Protein AF-A0A271JF65-F1 (afdb_monomer_lite)

Structure (mmCIF, N/CA/C/O backbone):
data_AF-A0A271JF65-F1
#
_entry.id   AF-A0A271JF65-F1
#
loop_
_atom_site.group_PDB
_atom_site.id
_atom_site.type_symbol
_atom_site.label_atom_id
_atom_site.label_alt_id
_atom_site.label_comp_id
_atom_site.label_asym_id
_atom_site.label_entity_id
_atom_site.label_seq_id
_atom_site.pdbx_PDB_ins_code
_atom_site.Cartn_x
_atom_site.Cartn_y
_atom_site.Cartn_z
_atom_site.occupancy
_atom_site.B_iso_or_equiv
_atom_site.auth_seq_id
_atom_site.auth_comp_id
_atom_site.auth_asym_id
_atom_site.auth_atom_id
_atom_site.pdbx_PDB_model_num
ATOM 1 N N . MET A 1 1 ? -22.604 -0.523 9.071 1.00 59.47 1 MET A N 1
ATOM 2 C CA . MET A 1 1 ? -21.774 -0.248 7.882 1.00 59.47 1 MET A CA 1
ATOM 3 C C . MET A 1 1 ? -21.998 1.190 7.459 1.00 59.47 1 MET A C 1
ATOM 5 O O . MET A 1 1 ? -23.125 1.537 7.128 1.00 59.47 1 MET A O 1
ATOM 9 N N . THR A 1 2 ? -20.975 2.033 7.570 1.00 74.69 2 THR A N 1
ATOM 10 C CA . THR A 1 2 ? -21.002 3.411 7.056 1.00 74.69 2 THR A CA 1
ATOM 11 C C . THR A 1 2 ? -20.602 3.414 5.579 1.00 74.69 2 THR A C 1
ATOM 13 O O . THR A 1 2 ? -20.010 2.449 5.097 1.00 74.69 2 THR A O 1
ATOM 16 N N . THR A 1 3 ? -20.918 4.487 4.851 1.00 80.75 3 THR A N 1
ATOM 17 C CA . THR A 1 3 ? -20.538 4.656 3.435 1.00 80.75 3 THR A CA 1
ATOM 18 C C . THR A 1 3 ? -19.026 4.524 3.223 1.00 80.75 3 THR A C 1
ATOM 20 O O . THR A 1 3 ? -18.593 4.022 2.192 1.00 80.75 3 THR A O 1
ATOM 23 N N . ASP A 1 4 ? -18.227 4.899 4.226 1.00 78.00 4 ASP A N 1
ATOM 24 C CA . ASP A 1 4 ? -16.767 4.799 4.179 1.00 78.00 4 ASP A CA 1
ATOM 25 C C . ASP A 1 4 ? -16.272 3.349 4.136 1.00 78.00 4 ASP A C 1
ATOM 27 O O . ASP A 1 4 ? -15.308 3.072 3.431 1.00 78.00 4 ASP A O 1
ATOM 31 N N . CYS A 1 5 ? -16.965 2.398 4.779 1.00 88.69 5 CYS A N 1
ATOM 32 C CA . CYS A 1 5 ? -16.593 0.977 4.736 1.00 88.69 5 CYS A CA 1
ATOM 33 C C . CYS A 1 5 ? -16.653 0.394 3.313 1.00 88.69 5 CYS A C 1
ATOM 35 O O . CYS A 1 5 ? -15.931 -0.547 3.003 1.00 88.69 5 CYS A O 1
ATOM 37 N N . LEU A 1 6 ? -17.499 0.955 2.441 1.00 89.19 6 LEU A N 1
ATOM 38 C CA . LEU A 1 6 ? -17.640 0.508 1.050 1.00 89.19 6 LEU A CA 1
ATOM 39 C C . LEU A 1 6 ? -16.486 0.981 0.155 1.00 89.19 6 LEU A C 1
ATOM 41 O O . LEU A 1 6 ? -16.341 0.483 -0.956 1.00 89.19 6 LEU A O 1
ATOM 45 N N . ARG A 1 7 ? -15.657 1.926 0.621 1.00 92.31 7 ARG A N 1
ATOM 46 C CA . ARG A 1 7 ? -14.520 2.470 -0.140 1.00 92.31 7 ARG A CA 1
ATOM 47 C C . ARG A 1 7 ? -13.218 1.689 0.075 1.00 92.31 7 ARG A C 1
ATOM 49 O O . ARG A 1 7 ? -12.179 2.120 -0.416 1.00 92.31 7 ARG A O 1
ATOM 56 N N . LEU A 1 8 ? -13.253 0.562 0.797 1.00 93.19 8 LEU A N 1
ATOM 57 C CA . LEU A 1 8 ? -12.070 -0.268 1.050 1.00 93.19 8 LEU A CA 1
ATOM 58 C C . LEU A 1 8 ? -11.441 -0.778 -0.251 1.00 93.19 8 LEU A C 1
ATOM 60 O O . LEU A 1 8 ? -10.231 -0.664 -0.417 1.00 93.19 8 LEU A O 1
ATOM 64 N N . ASP A 1 9 ? -12.246 -1.281 -1.185 1.00 91.44 9 ASP A N 1
ATOM 65 C CA . ASP A 1 9 ? -11.735 -1.794 -2.461 1.00 91.44 9 ASP A CA 1
ATOM 66 C C . ASP A 1 9 ? -11.111 -0.676 -3.301 1.00 91.44 9 ASP A C 1
ATOM 68 O O . ASP A 1 9 ? -10.017 -0.841 -3.834 1.00 91.44 9 ASP A O 1
ATOM 72 N N . ASP A 1 10 ? -11.743 0.503 -3.342 1.00 91.44 10 ASP A N 1
ATOM 73 C CA . ASP A 1 10 ? -11.186 1.686 -4.007 1.00 91.44 10 ASP A CA 1
ATOM 74 C C . ASP A 1 10 ? -9.875 2.150 -3.354 1.00 91.44 10 ASP A C 1
ATOM 76 O O . ASP A 1 10 ? -8.969 2.618 -4.052 1.00 91.44 10 ASP A O 1
ATOM 80 N N . TYR A 1 11 ? -9.763 2.023 -2.025 1.00 93.56 11 TYR A N 1
ATOM 81 C CA . TYR A 1 11 ? -8.538 2.310 -1.282 1.00 93.56 11 TYR A CA 1
ATOM 82 C C . TYR A 1 11 ? -7.425 1.322 -1.654 1.00 93.56 11 TYR A C 1
ATOM 84 O O . TYR A 1 11 ? -6.330 1.749 -2.022 1.00 93.56 11 TYR A O 1
ATOM 92 N N . LEU A 1 12 ? -7.703 0.015 -1.590 1.00 91.50 12 LEU A N 1
ATOM 93 C CA . LEU A 1 12 ? -6.746 -1.047 -1.928 1.00 91.50 12 LEU A CA 1
ATOM 94 C C . LEU A 1 12 ? -6.320 -0.976 -3.397 1.00 91.50 12 LEU A C 1
ATOM 96 O O . LEU A 1 12 ? -5.159 -1.223 -3.725 1.00 91.50 12 LEU A O 1
ATOM 100 N N . ASP A 1 13 ? -7.234 -0.568 -4.274 1.00 87.88 13 ASP A N 1
ATOM 101 C CA . ASP A 1 13 ? -6.941 -0.340 -5.678 1.00 87.88 13 ASP A CA 1
ATOM 102 C C . ASP A 1 13 ? -6.199 0.981 -5.956 1.00 87.88 13 ASP A C 1
ATOM 104 O O . ASP A 1 13 ? -5.741 1.197 -7.079 1.00 87.88 13 ASP A O 1
ATOM 108 N N . GLY A 1 14 ? -6.070 1.890 -4.988 1.00 90.31 14 GLY A N 1
ATOM 109 C CA . GLY A 1 14 ? -5.466 3.208 -5.208 1.00 90.31 14 GLY A CA 1
ATOM 110 C C . GLY A 1 14 ? -6.292 4.123 -6.124 1.00 90.31 14 GLY A C 1
ATOM 111 O O . GLY A 1 14 ? -5.738 5.010 -6.771 1.00 90.31 14 GLY A O 1
ATOM 112 N N . ARG A 1 15 ? -7.614 3.911 -6.205 1.00 89.31 15 ARG A N 1
ATOM 113 C CA . ARG A 1 15 ? -8.555 4.753 -6.976 1.00 89.31 15 ARG A CA 1
ATOM 114 C C . ARG A 1 15 ? -8.987 6.003 -6.220 1.00 89.31 15 ARG A C 1
ATOM 116 O O . ARG A 1 15 ? -9.548 6.920 -6.818 1.00 89.31 15 ARG A O 1
ATOM 123 N N . LEU A 1 16 ? -8.757 6.033 -4.912 1.00 89.62 16 LEU A N 1
ATOM 124 C CA . LEU A 1 16 ? -9.065 7.189 -4.089 1.00 89.62 16 LEU A CA 1
ATOM 125 C C . LEU A 1 16 ? -8.120 8.346 -4.403 1.00 89.62 16 LEU A C 1
ATOM 127 O O . LEU A 1 16 ? -6.912 8.173 -4.561 1.00 89.62 16 LEU A O 1
ATOM 131 N N . THR A 1 17 ? -8.690 9.548 -4.464 1.00 88.69 17 THR A N 1
ATOM 132 C CA . THR A 1 17 ? -7.893 10.773 -4.490 1.00 88.69 17 THR A CA 1
ATOM 133 C C . THR A 1 17 ? -7.113 10.908 -3.180 1.00 88.69 17 THR A C 1
ATOM 135 O O . THR A 1 17 ? -7.502 10.341 -2.162 1.00 88.69 17 THR A O 1
ATOM 138 N N . GLU A 1 18 ? -6.018 11.669 -3.173 1.00 86.00 18 GLU A N 1
ATOM 139 C CA . GLU A 1 18 ? -5.220 11.891 -1.959 1.00 86.00 18 GLU A CA 1
ATOM 140 C C . GLU A 1 18 ? -6.049 12.332 -0.728 1.00 86.00 18 GLU A C 1
ATOM 142 O O . GLU A 1 18 ? -5.904 11.697 0.318 1.00 86.00 18 GLU A O 1
ATOM 147 N N . PRO A 1 19 ? -6.975 13.312 -0.816 1.00 89.50 19 PRO A N 1
ATOM 148 C CA . PRO A 1 19 ? -7.795 13.683 0.341 1.00 89.50 19 PRO A CA 1
ATOM 149 C C . PRO A 1 19 ? -8.770 12.575 0.772 1.00 89.50 19 PRO A C 1
ATOM 151 O O . PRO A 1 19 ? -9.021 12.403 1.963 1.00 89.50 19 PRO A O 1
ATOM 154 N N . ASP A 1 20 ? -9.304 11.796 -0.172 1.00 89.94 20 ASP A N 1
ATOM 155 C CA . ASP A 1 20 ? -10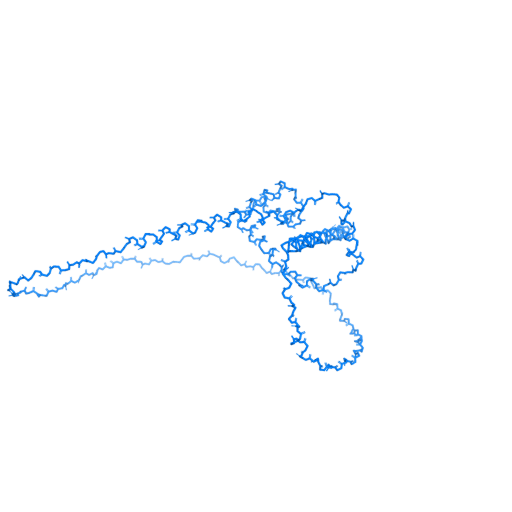.185 10.667 0.144 1.00 89.94 20 ASP A CA 1
ATOM 156 C C . ASP A 1 20 ? -9.430 9.519 0.820 1.00 89.94 20 ASP A C 1
ATOM 158 O O . ASP A 1 20 ? -9.955 8.872 1.726 1.00 89.94 20 ASP A O 1
ATOM 162 N N . ALA A 1 21 ? -8.193 9.268 0.391 1.00 91.31 21 ALA A N 1
ATOM 163 C CA . ALA A 1 21 ? -7.327 8.267 0.990 1.00 91.31 21 ALA A CA 1
ATOM 164 C C . ALA A 1 21 ? -6.970 8.646 2.437 1.00 91.31 21 ALA A C 1
ATOM 166 O O . ALA A 1 21 ? -7.038 7.788 3.313 1.00 91.31 21 ALA A O 1
ATOM 167 N N . GLU A 1 22 ? -6.665 9.920 2.717 1.00 90.25 22 GLU A N 1
ATOM 168 C CA . GLU A 1 22 ? -6.423 10.410 4.087 1.00 90.25 22 GLU A CA 1
ATOM 169 C C . GLU A 1 22 ? -7.664 10.275 4.984 1.00 90.25 22 GLU A C 1
ATOM 171 O O . GLU A 1 22 ? -7.569 9.861 6.146 1.00 90.25 22 GLU A O 1
ATOM 176 N N . ALA A 1 23 ? -8.844 10.592 4.446 1.00 91.88 23 ALA A N 1
ATOM 177 C CA . ALA A 1 23 ? -10.102 10.420 5.166 1.00 91.88 23 ALA A CA 1
ATOM 178 C C . ALA A 1 23 ? -10.363 8.939 5.486 1.00 91.88 23 ALA A C 1
ATOM 180 O O . ALA A 1 23 ? -10.714 8.602 6.620 1.00 91.88 23 ALA A O 1
ATOM 181 N N . PHE A 1 24 ? -10.120 8.045 4.523 1.00 94.81 24 PHE A N 1
ATOM 182 C CA . PHE A 1 24 ? -10.255 6.605 4.723 1.00 94.81 24 PHE A CA 1
ATOM 183 C C . PHE A 1 24 ? -9.235 6.060 5.735 1.00 94.81 24 PHE A C 1
ATOM 185 O O . PHE A 1 24 ? -9.587 5.266 6.605 1.00 94.81 24 PHE A O 1
ATOM 192 N N . GLU A 1 25 ? -7.987 6.529 5.707 1.00 93.25 25 GLU A N 1
ATOM 193 C CA . GLU A 1 25 ? -6.980 6.172 6.716 1.00 93.25 25 GLU A CA 1
ATOM 194 C C . GLU A 1 25 ? -7.412 6.594 8.121 1.00 93.25 25 GLU A C 1
ATOM 196 O O . GLU A 1 25 ? -7.306 5.817 9.071 1.00 93.25 25 GLU A O 1
ATOM 201 N N . THR A 1 26 ? -7.986 7.787 8.257 1.00 94.38 26 THR A N 1
ATOM 202 C CA . THR A 1 26 ? -8.544 8.245 9.534 1.00 94.38 26 THR A CA 1
ATOM 203 C C . THR A 1 26 ? -9.704 7.352 9.985 1.00 94.38 26 THR A C 1
ATOM 205 O O . THR A 1 26 ? -9.791 7.000 11.161 1.00 94.38 26 THR A O 1
ATOM 208 N N . HIS A 1 27 ? -10.561 6.919 9.056 1.00 94.94 27 HIS A N 1
ATOM 209 C CA . HIS A 1 27 ? -11.639 5.975 9.342 1.00 94.94 27 HIS A CA 1
ATOM 210 C C . HIS A 1 27 ? -11.105 4.634 9.874 1.00 94.94 27 HIS A C 1
ATOM 212 O O . HIS A 1 27 ? -11.617 4.151 10.888 1.00 94.94 27 HIS A O 1
ATOM 218 N N . THR A 1 28 ? -10.039 4.074 9.282 1.00 94.62 28 THR A N 1
ATOM 219 C CA . THR A 1 28 ? -9.448 2.797 9.746 1.00 94.62 28 THR A CA 1
ATOM 220 C C . THR A 1 28 ? -8.957 2.845 11.193 1.00 94.62 28 THR A C 1
ATOM 222 O O . THR A 1 28 ? -9.024 1.842 11.887 1.00 94.62 28 THR A O 1
ATOM 225 N N . LEU A 1 29 ? -8.579 4.018 11.716 1.00 92.94 29 LEU A N 1
ATOM 226 C CA . LEU A 1 29 ? -8.186 4.163 13.127 1.00 92.94 29 LEU A CA 1
ATOM 227 C C . LEU A 1 29 ? -9.348 3.981 14.116 1.00 92.94 29 LEU A C 1
ATOM 229 O O . LEU A 1 29 ? -9.118 3.796 15.309 1.00 92.94 29 LEU A O 1
ATOM 233 N N . THR A 1 30 ? -10.588 4.091 13.642 1.00 94.06 30 THR A N 1
ATOM 234 C CA . THR A 1 30 ? -11.797 4.027 14.480 1.00 94.06 30 THR A CA 1
ATOM 235 C C . THR A 1 30 ? -12.702 2.849 14.138 1.00 94.06 30 THR A C 1
ATOM 237 O O . THR A 1 30 ? -13.494 2.424 14.978 1.00 94.06 30 THR A O 1
ATOM 240 N N . CYS A 1 31 ? -12.587 2.301 12.928 1.00 95.94 31 CYS A N 1
ATOM 241 C CA . CYS A 1 31 ? -13.370 1.167 12.465 1.00 95.94 31 CYS A CA 1
ATOM 242 C C . CYS A 1 31 ? -12.521 -0.107 12.466 1.00 95.94 31 CYS A C 1
ATOM 244 O O . CYS A 1 31 ? -11.707 -0.321 11.569 1.00 95.94 31 CYS A O 1
ATOM 246 N N . THR A 1 32 ? -12.762 -0.973 13.452 1.00 93.81 32 THR A N 1
ATOM 247 C CA . THR A 1 32 ? -12.058 -2.255 13.626 1.00 93.81 32 THR A CA 1
ATOM 248 C C . THR A 1 32 ? -12.217 -3.195 12.437 1.00 93.81 32 THR A C 1
ATOM 250 O O . THR A 1 32 ? -11.292 -3.932 12.116 1.00 93.81 32 THR A O 1
ATOM 253 N N . ASP A 1 33 ? -13.371 -3.162 11.769 1.00 93.75 33 ASP A N 1
ATOM 254 C CA . ASP A 1 33 ? -13.650 -4.035 10.625 1.00 93.75 33 ASP A CA 1
ATOM 255 C C . ASP A 1 33 ? -12.785 -3.646 9.421 1.00 93.75 33 ASP A C 1
ATOM 257 O O . ASP A 1 33 ? -12.180 -4.502 8.777 1.00 93.75 33 ASP A O 1
ATOM 261 N N . CYS A 1 34 ? -12.685 -2.342 9.145 1.00 94.38 34 CYS A N 1
ATOM 262 C CA . CYS A 1 34 ? -11.846 -1.822 8.071 1.00 94.38 34 CYS A CA 1
ATOM 263 C C . CYS A 1 34 ? -10.356 -2.018 8.372 1.00 94.38 34 CYS A C 1
ATOM 265 O O . CYS A 1 34 ? -9.614 -2.347 7.454 1.00 94.38 34 CYS A O 1
ATOM 267 N N . ASP A 1 35 ? -9.924 -1.857 9.626 1.00 94.19 35 ASP A N 1
ATOM 268 C CA . ASP A 1 35 ? -8.540 -2.117 10.052 1.00 94.19 35 ASP A CA 1
ATOM 269 C C . ASP A 1 35 ? -8.162 -3.595 9.862 1.00 94.19 35 ASP A C 1
ATOM 271 O O . ASP A 1 35 ? -7.187 -3.908 9.179 1.00 94.19 35 ASP A O 1
ATOM 275 N N . ALA A 1 36 ? -9.004 -4.517 10.343 1.00 92.75 36 ALA A N 1
ATOM 276 C CA . ALA A 1 36 ? -8.788 -5.954 10.188 1.00 92.75 36 ALA A CA 1
ATOM 277 C C . ALA A 1 36 ? -8.774 -6.395 8.715 1.00 92.75 36 ALA A C 1
ATOM 279 O O . ALA A 1 36 ? -7.958 -7.232 8.322 1.00 92.75 36 ALA A O 1
ATOM 280 N N . ALA A 1 37 ? -9.653 -5.830 7.883 1.00 91.69 37 ALA A N 1
ATOM 281 C CA . ALA A 1 37 ? -9.675 -6.121 6.452 1.00 91.69 37 ALA A CA 1
ATOM 282 C C . ALA A 1 37 ? -8.419 -5.595 5.734 1.00 91.69 37 ALA A C 1
ATOM 284 O O . ALA A 1 37 ? -7.884 -6.263 4.847 1.00 91.69 37 ALA A O 1
ATOM 285 N N . LEU A 1 38 ? -7.910 -4.430 6.145 1.00 91.19 38 LEU A N 1
ATOM 286 C CA . LEU A 1 38 ? -6.663 -3.864 5.638 1.00 91.19 38 LEU A CA 1
ATOM 287 C C . LEU A 1 38 ? -5.458 -4.738 6.004 1.00 91.19 38 LEU A C 1
ATOM 289 O O . LEU A 1 38 ? -4.606 -5.005 5.157 1.00 91.19 38 LEU A O 1
ATOM 293 N N . ASP A 1 39 ? -5.391 -5.194 7.253 1.00 89.44 39 ASP A N 1
ATOM 294 C CA . ASP A 1 39 ? -4.336 -6.084 7.738 1.00 89.44 39 ASP A CA 1
ATOM 295 C C . ASP A 1 39 ? -4.370 -7.433 7.019 1.00 89.44 39 ASP A C 1
ATOM 297 O O . ASP A 1 39 ? -3.324 -7.935 6.604 1.00 89.44 39 ASP A O 1
ATOM 301 N N . ALA A 1 40 ? -5.563 -7.986 6.781 1.00 88.88 40 ALA A N 1
ATOM 302 C CA . ALA A 1 40 ? -5.727 -9.202 5.991 1.00 88.88 40 ALA A CA 1
ATOM 303 C C . ALA A 1 40 ? -5.225 -9.020 4.549 1.00 88.88 40 ALA A C 1
ATOM 305 O O . ALA A 1 40 ? -4.517 -9.887 4.038 1.00 88.88 40 ALA A O 1
ATOM 306 N N . ALA A 1 41 ? -5.534 -7.887 3.910 1.00 87.44 41 ALA A N 1
ATOM 307 C CA . ALA A 1 41 ? -5.054 -7.574 2.565 1.00 87.44 41 ALA A CA 1
ATOM 308 C C . ALA A 1 41 ? -3.523 -7.410 2.514 1.00 87.44 41 ALA A C 1
ATOM 310 O O . ALA A 1 41 ? -2.879 -7.909 1.591 1.00 87.44 41 ALA A O 1
ATOM 311 N N . ASN A 1 42 ? -2.925 -6.767 3.521 1.00 82.62 42 ASN A N 1
ATOM 312 C CA . ASN A 1 42 ? -1.469 -6.613 3.632 1.00 82.62 42 ASN A CA 1
ATOM 313 C C . ASN A 1 42 ? -0.754 -7.926 3.992 1.00 82.62 42 ASN A C 1
ATOM 315 O O . ASN A 1 42 ? 0.424 -8.090 3.679 1.00 82.62 42 ASN A O 1
ATOM 319 N N . GLY A 1 43 ? -1.451 -8.845 4.661 1.00 79.12 43 GLY A N 1
ATOM 320 C CA . GLY A 1 43 ? -0.945 -10.157 5.059 1.00 79.12 43 GLY A CA 1
ATOM 321 C C . GLY A 1 43 ? -0.960 -11.208 3.948 1.00 79.12 43 GLY A C 1
ATOM 322 O O . GLY A 1 43 ? -0.504 -12.328 4.179 1.00 79.12 43 GLY A O 1
ATOM 323 N N . LEU A 1 44 ? -1.473 -10.884 2.755 1.00 82.06 44 LEU A N 1
ATOM 324 C CA . LEU A 1 44 ? -1.451 -11.794 1.614 1.00 82.06 44 LEU A CA 1
ATOM 325 C C . LEU A 1 44 ? -0.004 -12.064 1.183 1.00 82.06 44 LEU A C 1
ATOM 327 O O . LEU A 1 44 ? 0.703 -11.175 0.707 1.00 82.06 44 LEU A O 1
ATOM 331 N N . ASP A 1 45 ? 0.429 -13.317 1.324 1.00 77.88 45 ASP A N 1
ATOM 332 C CA . ASP A 1 45 ? 1.734 -13.746 0.837 1.00 77.88 45 ASP A CA 1
ATOM 333 C C . ASP A 1 45 ? 1.724 -13.825 -0.695 1.00 77.88 45 ASP A C 1
ATOM 335 O O . ASP A 1 45 ? 1.158 -14.738 -1.298 1.00 77.88 45 ASP A O 1
ATOM 339 N N . LEU A 1 46 ? 2.363 -12.845 -1.333 1.00 77.94 46 LEU A N 1
ATOM 340 C CA . LEU A 1 46 ? 2.537 -12.791 -2.785 1.00 77.94 46 LEU A CA 1
ATOM 341 C C . LEU A 1 46 ? 3.798 -13.534 -3.256 1.00 77.94 46 LEU A C 1
ATOM 343 O O . LEU A 1 46 ? 4.100 -13.526 -4.452 1.00 77.94 46 LEU A O 1
ATOM 347 N N . SER A 1 47 ? 4.546 -14.182 -2.357 1.00 72.56 47 SER A N 1
ATOM 348 C CA . SER A 1 47 ? 5.727 -14.983 -2.709 1.00 72.56 47 SER A CA 1
ATOM 349 C C . SER A 1 47 ? 5.454 -16.047 -3.781 1.00 72.56 47 SER A C 1
ATOM 351 O O . SER A 1 47 ? 6.275 -16.152 -4.692 1.00 72.56 47 SER A O 1
ATOM 353 N N . PRO A 1 48 ? 4.304 -16.754 -3.792 1.00 73.75 48 PRO A N 1
ATOM 354 C CA . PRO A 1 48 ? 3.989 -17.723 -4.845 1.00 73.75 48 PRO A CA 1
ATOM 355 C C . PRO A 1 48 ? 3.876 -17.102 -6.246 1.00 73.75 48 PRO A C 1
ATOM 357 O O . PRO A 1 48 ? 4.116 -17.766 -7.249 1.00 73.75 48 PRO A O 1
ATOM 360 N N . LEU A 1 49 ? 3.540 -15.811 -6.343 1.00 66.75 49 LEU A N 1
ATOM 361 C CA . LEU A 1 49 ? 3.446 -15.104 -7.625 1.00 66.75 49 LEU A CA 1
ATOM 362 C C . LEU A 1 49 ? 4.817 -14.652 -8.149 1.00 66.75 49 LEU A C 1
ATOM 364 O O . LEU A 1 49 ? 4.935 -14.320 -9.328 1.00 66.75 49 LEU A O 1
ATOM 368 N N . ARG A 1 50 ? 5.864 -14.660 -7.312 1.00 61.19 50 ARG A N 1
ATOM 369 C CA . ARG A 1 50 ? 7.232 -14.294 -7.722 1.00 61.19 50 ARG A CA 1
ATOM 370 C C . ARG A 1 50 ? 7.882 -15.322 -8.644 1.00 61.19 50 ARG A C 1
ATOM 372 O O . ARG A 1 50 ? 8.808 -14.968 -9.366 1.00 61.19 50 ARG A O 1
ATOM 379 N N . GLU A 1 51 ? 7.403 -16.564 -8.642 1.00 65.88 51 GLU A N 1
ATOM 380 C CA . GLU A 1 51 ? 7.914 -17.628 -9.518 1.00 65.88 51 GLU A CA 1
ATOM 381 C C . GLU A 1 51 ? 7.479 -17.455 -10.980 1.00 65.88 51 GLU A C 1
ATOM 383 O O . GLU A 1 51 ? 8.052 -18.062 -11.887 1.00 65.88 51 GLU A O 1
ATOM 388 N N . VAL A 1 52 ? 6.501 -16.582 -11.242 1.00 72.94 52 VAL A N 1
ATOM 389 C CA . VAL A 1 52 ? 6.101 -16.237 -12.603 1.00 72.94 52 VAL A CA 1
ATOM 390 C C . VAL A 1 52 ? 7.156 -15.308 -13.201 1.00 72.94 52 VAL A C 1
ATOM 392 O O . VAL A 1 52 ? 7.181 -14.105 -12.938 1.00 72.94 52 VAL A O 1
ATOM 395 N N . ALA A 1 53 ? 8.036 -15.874 -14.029 1.00 67.62 53 ALA A N 1
ATOM 396 C CA . ALA A 1 53 ? 9.042 -15.115 -14.759 1.00 67.62 53 ALA A CA 1
ATOM 397 C C . ALA A 1 53 ? 8.371 -14.028 -15.616 1.00 67.62 53 ALA A C 1
ATOM 399 O O . ALA A 1 53 ? 7.669 -14.314 -16.589 1.00 67.62 53 ALA A O 1
ATOM 400 N N . CYS A 1 54 ? 8.592 -12.765 -15.254 1.00 74.56 54 CYS A N 1
ATOM 401 C CA . CYS A 1 54 ? 8.140 -11.633 -16.050 1.00 74.56 54 CYS A CA 1
ATOM 402 C C . CYS A 1 54 ? 8.944 -11.597 -17.363 1.00 74.56 54 CYS A C 1
ATOM 404 O O . CYS A 1 54 ? 10.177 -11.552 -17.310 1.00 74.56 54 CYS A O 1
ATOM 406 N N . PRO A 1 55 ? 8.298 -11.613 -18.546 1.00 84.69 55 PRO A N 1
ATOM 407 C CA . PRO A 1 55 ? 9.015 -11.504 -19.809 1.00 84.69 55 PRO A CA 1
ATOM 408 C C . PRO A 1 55 ? 9.827 -10.198 -19.859 1.00 84.69 55 PRO A C 1
ATOM 410 O O . PRO A 1 55 ? 9.287 -9.141 -19.521 1.00 84.69 55 PRO A O 1
ATOM 413 N N . PRO A 1 56 ? 11.085 -10.217 -20.338 1.00 77.19 56 PRO A N 1
ATOM 414 C CA . PRO A 1 56 ? 11.964 -9.045 -20.311 1.00 77.19 56 PRO A CA 1
ATOM 415 C C . PRO A 1 56 ? 11.378 -7.853 -21.078 1.00 77.19 56 PRO A C 1
ATOM 417 O O . PRO A 1 56 ? 11.494 -6.719 -20.636 1.00 77.19 56 PRO A O 1
ATOM 420 N N . ALA A 1 57 ? 10.630 -8.108 -22.156 1.00 77.56 57 ALA A N 1
ATOM 421 C CA . ALA A 1 57 ? 9.932 -7.066 -22.909 1.00 77.56 57 ALA A CA 1
ATOM 422 C C . ALA A 1 57 ? 8.867 -6.319 -22.080 1.00 77.56 57 ALA A C 1
ATOM 424 O O . ALA A 1 57 ? 8.651 -5.126 -22.287 1.00 77.56 57 ALA A O 1
ATOM 425 N N . VAL A 1 58 ? 8.203 -7.003 -21.142 1.00 79.69 58 VAL A N 1
ATOM 426 C CA . VAL A 1 58 ? 7.212 -6.391 -20.243 1.00 79.69 58 VAL A CA 1
ATOM 427 C C . VAL A 1 58 ? 7.920 -5.553 -19.182 1.00 79.69 58 VAL A C 1
ATOM 429 O O . VAL A 1 58 ? 7.493 -4.432 -18.907 1.00 79.69 58 VAL A O 1
ATOM 432 N N . LEU A 1 59 ? 9.036 -6.056 -18.644 1.00 78.38 59 LEU A N 1
ATOM 433 C CA . LEU A 1 59 ? 9.879 -5.321 -17.703 1.00 78.38 59 LEU A CA 1
ATOM 434 C C . LEU A 1 59 ? 10.466 -4.052 -18.341 1.00 78.38 59 LEU A C 1
ATOM 436 O O . LEU A 1 59 ? 10.335 -2.968 -17.777 1.00 78.38 59 LEU A O 1
ATOM 440 N N . ASP A 1 60 ? 11.036 -4.152 -19.542 1.00 75.50 60 ASP A N 1
ATOM 441 C CA . ASP A 1 60 ? 11.622 -3.018 -20.263 1.00 75.50 60 ASP A CA 1
ATOM 442 C C . ASP A 1 60 ? 10.573 -1.970 -20.644 1.00 75.50 60 ASP A C 1
ATOM 444 O O . ASP A 1 60 ? 10.822 -0.767 -20.508 1.00 75.50 60 ASP A O 1
ATOM 448 N N . ALA A 1 61 ? 9.382 -2.403 -21.073 1.00 75.62 61 ALA A N 1
ATOM 449 C CA . ALA A 1 61 ? 8.260 -1.511 -21.347 1.00 75.62 61 ALA A CA 1
ATOM 450 C C . ALA A 1 61 ? 7.782 -0.799 -20.072 1.00 75.62 61 ALA A C 1
ATOM 452 O O . ALA A 1 61 ? 7.542 0.411 -20.102 1.00 75.62 61 ALA A O 1
ATOM 453 N N . ALA A 1 62 ? 7.705 -1.514 -18.946 1.00 74.06 62 ALA A N 1
ATOM 454 C CA . ALA A 1 62 ? 7.364 -0.936 -17.651 1.00 74.06 62 ALA A CA 1
ATOM 455 C C . ALA A 1 62 ? 8.420 0.081 -17.190 1.00 74.06 62 ALA A C 1
ATOM 457 O O . ALA A 1 62 ? 8.044 1.170 -16.763 1.00 74.06 62 ALA A O 1
ATOM 458 N N . LEU A 1 63 ? 9.715 -0.220 -17.350 1.00 74.25 63 LEU A N 1
ATOM 459 C CA . LEU A 1 63 ? 10.841 0.669 -17.024 1.00 74.25 63 LEU A CA 1
ATOM 460 C C . LEU A 1 63 ? 10.956 1.883 -17.955 1.00 74.25 63 LEU A C 1
ATOM 462 O O . LEU A 1 63 ? 11.469 2.928 -17.549 1.00 74.25 63 LEU A O 1
ATOM 466 N N . HIS A 1 64 ? 10.492 1.776 -19.199 1.00 75.56 64 HIS A N 1
ATOM 467 C CA . HIS A 1 64 ? 10.397 2.913 -20.117 1.00 75.56 64 HIS A CA 1
ATOM 468 C C . HIS A 1 64 ? 9.186 3.796 -19.805 1.00 75.56 64 HIS A C 1
ATOM 470 O O . HIS A 1 64 ? 9.310 5.021 -19.831 1.00 75.56 64 HIS A O 1
ATOM 476 N N . ALA A 1 65 ? 8.033 3.198 -19.486 1.00 72.94 65 ALA A N 1
ATOM 477 C CA . ALA A 1 65 ? 6.839 3.921 -19.049 1.00 72.94 65 ALA A CA 1
ATOM 478 C C . ALA A 1 65 ? 7.104 4.669 -17.735 1.00 72.94 65 ALA A C 1
ATOM 480 O O . ALA A 1 65 ? 6.841 5.865 -17.656 1.00 72.94 65 ALA A O 1
ATOM 481 N N . ALA A 1 66 ? 7.715 3.974 -16.772 1.00 68.00 66 ALA A N 1
ATOM 482 C CA . ALA A 1 66 ? 8.967 4.396 -16.170 1.00 68.00 66 ALA A CA 1
ATOM 483 C C . ALA A 1 66 ? 9.312 5.872 -16.056 1.00 68.00 66 ALA A C 1
ATOM 485 O O . ALA A 1 66 ? 8.636 6.754 -15.535 1.00 68.00 66 ALA A O 1
ATOM 486 N N . ARG A 1 67 ? 10.469 6.047 -16.671 1.00 73.12 67 ARG A N 1
ATOM 487 C CA . ARG A 1 67 ? 11.256 7.238 -16.884 1.00 73.12 67 ARG A CA 1
ATOM 488 C C . ARG A 1 67 ? 10.517 8.328 -17.657 1.00 73.12 67 ARG A C 1
ATOM 490 O O . ARG A 1 67 ? 10.985 9.458 -17.664 1.00 73.12 67 ARG A O 1
ATOM 497 N N . ARG A 1 68 ? 9.419 8.007 -18.355 1.00 69.88 68 ARG A N 1
ATOM 498 C CA . ARG A 1 68 ? 8.632 8.996 -19.111 1.00 69.88 68 ARG A CA 1
ATOM 499 C C . ARG A 1 68 ? 7.516 9.647 -18.305 1.00 69.88 68 ARG A C 1
ATOM 501 O O . ARG A 1 68 ? 6.975 10.635 -18.789 1.00 69.88 68 ARG A O 1
ATOM 508 N N . ALA A 1 69 ? 7.139 9.117 -17.143 1.00 51.50 69 ALA A N 1
ATOM 509 C CA . ALA A 1 69 ? 6.121 9.744 -16.312 1.00 51.50 69 ALA A CA 1
ATOM 510 C C . ALA A 1 69 ? 6.741 10.935 -15.552 1.00 51.50 69 ALA A C 1
ATOM 512 O O . ALA A 1 69 ? 7.600 10.710 -14.700 1.00 51.50 69 ALA A O 1
ATOM 513 N N . PRO A 1 70 ? 6.351 12.192 -15.838 1.00 43.72 70 PRO A N 1
ATOM 514 C CA . PRO A 1 70 ? 6.788 13.325 -15.036 1.00 43.72 70 PRO A CA 1
ATOM 515 C C . PRO A 1 70 ? 6.063 13.293 -13.682 1.00 43.72 70 PRO A C 1
ATOM 517 O O . PRO A 1 70 ? 4.850 13.083 -13.642 1.00 43.72 70 PRO A O 1
ATOM 520 N N . ASP A 1 71 ? 6.820 13.465 -12.596 1.00 47.78 71 ASP A N 1
ATOM 521 C CA . ASP A 1 71 ? 6.372 13.816 -11.239 1.00 47.78 71 ASP A CA 1
ATOM 522 C C . ASP A 1 71 ? 5.046 13.201 -10.756 1.00 47.78 71 ASP A C 1
ATOM 524 O O . ASP A 1 71 ? 4.167 13.891 -10.238 1.00 47.78 71 ASP A O 1
ATOM 528 N N . ARG A 1 72 ? 4.891 11.876 -10.849 1.00 48.41 72 ARG A N 1
ATOM 529 C CA . ARG A 1 72 ? 3.905 11.192 -10.001 1.00 48.41 72 ARG A CA 1
ATOM 530 C C . ARG A 1 72 ? 4.563 10.888 -8.666 1.00 48.41 72 ARG A C 1
ATOM 532 O O . ARG A 1 72 ? 5.321 9.930 -8.542 1.00 48.41 72 ARG A O 1
ATOM 539 N N . ALA A 1 73 ? 4.300 11.762 -7.696 1.00 49.12 73 ALA A N 1
ATOM 540 C CA . ALA A 1 73 ? 4.696 11.583 -6.307 1.00 49.12 73 ALA A CA 1
ATOM 541 C C . ALA A 1 73 ? 4.371 10.148 -5.837 1.00 49.12 73 ALA A C 1
ATOM 543 O O . ALA A 1 73 ? 3.313 9.621 -6.190 1.00 49.12 73 ALA A O 1
ATOM 544 N N . PRO A 1 74 ? 5.267 9.496 -5.072 1.00 46.00 74 PRO A N 1
ATOM 545 C CA . PRO A 1 74 ? 5.080 8.118 -4.634 1.00 46.00 74 PRO A CA 1
ATOM 546 C C . PRO A 1 74 ? 3.804 8.007 -3.792 1.00 46.00 74 PRO A C 1
ATOM 548 O O . PRO A 1 74 ? 3.710 8.563 -2.697 1.00 46.00 74 PRO A O 1
ATOM 551 N N . VAL A 1 75 ? 2.811 7.310 -4.341 1.00 49.50 75 VAL A N 1
ATOM 552 C CA . VAL A 1 75 ? 1.452 7.237 -3.803 1.00 49.50 75 VAL A CA 1
ATOM 553 C C . VAL A 1 75 ? 1.420 6.319 -2.571 1.00 49.50 75 VAL A C 1
ATOM 555 O O . VAL A 1 75 ? 1.782 5.146 -2.635 1.00 49.50 75 VAL A O 1
ATOM 558 N N . ALA A 1 76 ? 0.981 6.895 -1.449 1.00 48.41 76 ALA A N 1
ATOM 559 C CA . ALA A 1 76 ? 0.426 6.289 -0.229 1.00 48.41 76 ALA A CA 1
ATOM 560 C C . ALA A 1 76 ? 1.275 5.324 0.638 1.00 48.41 76 ALA A C 1
ATOM 562 O O . ALA A 1 76 ? 1.281 5.483 1.862 1.00 48.41 76 ALA A O 1
ATOM 563 N N . SER A 1 77 ? 2.024 4.358 0.098 1.00 45.53 77 SER A N 1
ATOM 564 C CA . SER A 1 77 ? 2.603 3.285 0.939 1.00 45.53 77 SER A CA 1
ATOM 565 C C . SER A 1 77 ? 3.775 3.744 1.824 1.00 45.53 77 SER A C 1
ATOM 567 O O . SER A 1 77 ? 3.868 3.370 2.994 1.00 45.53 77 SER A O 1
ATOM 569 N N . ALA A 1 78 ? 4.629 4.641 1.322 1.00 45.31 78 ALA A N 1
ATOM 570 C CA . ALA A 1 78 ? 5.752 5.195 2.087 1.00 45.31 78 ALA A CA 1
ATOM 571 C C . ALA A 1 78 ? 5.315 6.198 3.178 1.00 45.31 78 ALA A C 1
ATOM 573 O O . ALA A 1 78 ? 6.070 6.489 4.111 1.00 45.31 78 ALA A O 1
ATOM 574 N N . ARG A 1 79 ? 4.094 6.741 3.077 1.00 49.66 79 ARG A N 1
ATOM 575 C CA . ARG A 1 79 ? 3.587 7.787 3.977 1.00 49.66 79 ARG A CA 1
ATOM 576 C C . ARG A 1 79 ? 3.061 7.204 5.292 1.00 49.66 79 ARG A C 1
ATOM 578 O O . ARG A 1 79 ? 3.342 7.767 6.349 1.00 49.66 79 ARG A O 1
ATOM 585 N N . ARG A 1 80 ? 2.444 6.017 5.259 1.00 53.44 80 ARG A N 1
ATOM 586 C CA . ARG A 1 80 ? 1.995 5.287 6.463 1.00 53.44 80 ARG A CA 1
ATOM 587 C C . ARG A 1 80 ? 3.132 4.976 7.436 1.00 53.44 80 ARG A C 1
ATOM 589 O O . ARG A 1 80 ? 2.980 5.167 8.642 1.00 53.44 80 ARG A O 1
ATOM 596 N N . TYR A 1 81 ? 4.300 4.583 6.924 1.00 51.59 81 TYR A N 1
ATOM 597 C CA . TYR A 1 81 ? 5.475 4.328 7.767 1.00 51.59 81 TYR A CA 1
ATOM 598 C C . TYR A 1 81 ? 6.019 5.609 8.417 1.00 51.59 81 TYR A C 1
ATOM 600 O O . TYR A 1 81 ? 6.415 5.594 9.583 1.00 51.59 81 TYR A O 1
ATOM 608 N N . ARG A 1 82 ? 5.980 6.741 7.700 1.00 54.25 82 ARG A N 1
ATOM 609 C CA . ARG A 1 82 ? 6.435 8.040 8.221 1.00 54.25 82 ARG A CA 1
ATOM 610 C C . ARG A 1 82 ? 5.548 8.590 9.338 1.00 54.25 82 ARG A C 1
ATOM 612 O O . ARG A 1 82 ? 6.084 9.217 10.245 1.00 54.25 82 ARG A O 1
ATOM 619 N N . PHE A 1 83 ? 4.239 8.331 9.320 1.00 56.81 83 PHE A N 1
ATOM 620 C CA . PHE A 1 83 ? 3.333 8.782 10.388 1.00 56.81 83 PHE A CA 1
ATOM 621 C C . PHE A 1 83 ? 3.246 7.826 11.585 1.00 56.81 83 PHE A C 1
ATOM 623 O O . PHE A 1 83 ? 3.013 8.287 12.702 1.00 56.81 83 PHE A O 1
ATOM 630 N N . ARG A 1 84 ? 3.499 6.519 11.410 1.00 60.31 84 ARG A N 1
ATOM 631 C CA . ARG A 1 84 ? 3.548 5.578 12.546 1.00 60.31 84 ARG A CA 1
ATOM 632 C C . ARG A 1 84 ? 4.855 5.658 13.346 1.00 60.31 84 ARG A C 1
ATOM 634 O O . ARG A 1 84 ? 4.819 5.471 14.557 1.00 60.31 84 ARG A O 1
ATOM 641 N N . LEU A 1 85 ? 5.983 6.012 12.724 1.00 68.38 85 LEU A N 1
ATOM 642 C CA . LEU A 1 85 ? 7.275 6.192 13.409 1.00 68.38 85 LEU A CA 1
ATOM 643 C C . LEU A 1 85 ? 7.244 7.157 14.617 1.00 68.38 85 LEU A C 1
ATOM 645 O O . LEU A 1 85 ? 7.703 6.753 15.687 1.00 68.38 85 LEU A O 1
ATOM 649 N N . PRO A 1 86 ? 6.702 8.391 14.521 1.00 71.56 86 PRO A N 1
ATOM 650 C CA . PRO A 1 86 ? 6.650 9.293 15.672 1.00 71.56 86 PRO A CA 1
ATOM 651 C C . PRO A 1 86 ? 5.710 8.787 16.775 1.00 71.56 86 PRO A C 1
ATOM 653 O O . PRO A 1 86 ? 6.017 8.957 17.951 1.00 71.56 86 PRO A O 1
ATOM 656 N N . LEU A 1 87 ? 4.605 8.118 16.423 1.00 75.75 87 LEU A N 1
ATOM 657 C CA . LEU A 1 87 ? 3.680 7.522 17.395 1.00 75.75 87 LEU A CA 1
ATOM 658 C C . LEU A 1 87 ? 4.320 6.358 18.161 1.00 75.75 87 LEU A C 1
ATOM 660 O O . LEU A 1 87 ? 4.194 6.288 19.382 1.00 75.75 87 LEU A O 1
ATOM 664 N N . VAL A 1 88 ? 5.059 5.487 17.470 1.00 77.44 88 VAL A N 1
ATOM 665 C CA . VAL A 1 88 ? 5.808 4.386 18.098 1.00 77.44 88 VAL A CA 1
ATOM 666 C C . VAL A 1 88 ? 6.921 4.928 18.998 1.00 77.44 88 VAL A C 1
ATOM 668 O O . VAL A 1 88 ? 7.087 4.450 20.120 1.00 77.44 88 VAL A O 1
ATOM 671 N N . ALA A 1 89 ? 7.645 5.963 18.559 1.00 78.25 89 ALA A N 1
ATOM 672 C CA . ALA A 1 89 ? 8.665 6.618 19.378 1.00 78.25 89 ALA A CA 1
ATOM 673 C C . ALA A 1 89 ? 8.070 7.248 20.651 1.00 78.25 89 ALA A C 1
ATOM 675 O O . ALA A 1 89 ? 8.644 7.118 21.732 1.00 78.25 89 ALA A O 1
ATOM 676 N N . LEU A 1 90 ? 6.899 7.883 20.546 1.00 85.69 90 LEU A N 1
ATOM 677 C CA . LEU A 1 90 ? 6.205 8.493 21.681 1.00 85.69 90 LEU A CA 1
ATOM 678 C C . LEU A 1 90 ? 5.668 7.432 22.653 1.00 85.69 90 LEU A C 1
ATOM 680 O O . LEU A 1 90 ? 5.823 7.581 23.864 1.00 85.69 90 LEU A O 1
ATOM 684 N N . ALA A 1 91 ? 5.119 6.328 22.140 1.00 85.00 91 ALA A N 1
ATOM 685 C CA . ALA A 1 91 ? 4.695 5.193 22.956 1.00 85.00 91 ALA A CA 1
ATOM 686 C C . ALA A 1 91 ? 5.875 4.570 23.724 1.00 85.00 91 ALA A C 1
ATOM 688 O O . ALA A 1 91 ? 5.776 4.350 24.931 1.00 85.00 91 ALA A O 1
ATOM 689 N N . LEU A 1 92 ? 7.019 4.359 23.063 1.00 87.50 92 LEU A N 1
ATOM 690 C CA . LEU A 1 92 ? 8.238 3.869 23.718 1.00 87.50 92 LEU A CA 1
ATOM 691 C C . LEU A 1 92 ? 8.758 4.847 24.778 1.00 87.50 92 LEU A C 1
ATOM 693 O O . LEU A 1 92 ? 9.139 4.418 25.867 1.00 87.50 92 LEU A O 1
ATOM 697 N N . ALA A 1 93 ? 8.731 6.152 24.502 1.00 88.88 93 ALA A N 1
ATOM 698 C CA . ALA A 1 93 ? 9.113 7.171 25.476 1.00 88.88 93 ALA A CA 1
ATOM 699 C C . ALA A 1 93 ? 8.188 7.160 26.704 1.00 88.88 93 ALA A C 1
ATOM 701 O O . ALA A 1 93 ? 8.670 7.218 27.835 1.00 88.88 93 ALA A O 1
ATOM 702 N N . ALA A 1 94 ? 6.874 7.020 26.507 1.00 90.69 94 ALA A N 1
ATOM 703 C CA . ALA A 1 94 ? 5.910 6.917 27.599 1.00 90.69 94 ALA A CA 1
ATOM 704 C C . ALA A 1 94 ? 6.160 5.672 28.465 1.00 90.69 94 ALA A C 1
ATOM 706 O O . ALA A 1 94 ? 6.192 5.778 29.692 1.00 90.69 94 ALA A O 1
ATOM 707 N N . VAL A 1 95 ? 6.417 4.515 27.845 1.00 92.81 95 VAL A N 1
ATOM 708 C CA . VAL A 1 95 ? 6.775 3.277 28.560 1.00 92.81 95 VAL A CA 1
ATOM 709 C C . VAL A 1 95 ? 8.080 3.449 29.339 1.00 92.81 95 VAL A C 1
ATOM 711 O O . VAL A 1 95 ? 8.148 3.050 30.500 1.00 92.81 95 VAL A O 1
ATOM 714 N N . ALA A 1 96 ? 9.095 4.091 28.755 1.00 90.38 96 ALA A N 1
ATOM 715 C CA . ALA A 1 96 ? 10.366 4.350 29.429 1.00 90.38 96 ALA A CA 1
ATOM 716 C C . ALA A 1 96 ? 10.203 5.276 30.646 1.00 90.38 96 ALA A C 1
ATOM 718 O O . ALA A 1 96 ? 10.758 4.995 31.709 1.00 90.38 96 ALA A O 1
ATOM 719 N N . VAL A 1 97 ? 9.406 6.345 30.530 1.00 92.00 97 VAL A N 1
ATOM 720 C CA . VAL A 1 97 ? 9.096 7.249 31.651 1.00 92.00 97 VAL A CA 1
ATOM 721 C C . VAL A 1 97 ? 8.331 6.512 32.749 1.00 92.00 97 VAL A C 1
ATOM 723 O O . VAL A 1 97 ? 8.654 6.670 33.927 1.00 92.00 97 VAL A O 1
ATOM 726 N N . LEU A 1 98 ? 7.359 5.674 32.382 1.00 91.00 98 LEU A N 1
ATOM 727 C CA . LEU A 1 98 ? 6.573 4.901 33.341 1.00 91.00 98 LEU A CA 1
ATOM 728 C C . LEU A 1 98 ? 7.444 3.874 34.080 1.00 91.00 98 LEU A C 1
ATOM 730 O O . LEU A 1 98 ? 7.400 3.798 35.307 1.00 91.00 98 LEU A O 1
ATOM 734 N N . ALA A 1 99 ? 8.289 3.144 33.349 1.00 89.75 99 ALA A N 1
ATOM 735 C CA . ALA A 1 99 ? 9.239 2.188 33.912 1.00 89.75 99 ALA A CA 1
ATOM 736 C C . ALA A 1 99 ? 10.254 2.875 34.839 1.00 89.75 99 ALA A C 1
ATOM 738 O O . ALA A 1 99 ? 10.525 2.381 35.934 1.00 89.75 99 ALA A O 1
ATOM 739 N N . PHE A 1 100 ? 10.772 4.042 34.446 1.00 89.44 100 PHE A N 1
ATOM 740 C CA . PHE A 1 100 ? 11.689 4.826 35.273 1.00 89.44 100 PHE A CA 1
ATOM 741 C C . PHE A 1 100 ? 11.008 5.377 36.536 1.00 89.44 100 PHE A C 1
ATOM 743 O O . PHE A 1 100 ? 11.591 5.349 37.622 1.00 89.44 100 PHE A O 1
ATOM 750 N N . GLY A 1 101 ? 9.758 5.833 36.418 1.00 87.62 101 GLY A N 1
ATOM 751 C CA . GLY A 1 101 ? 8.938 6.269 37.547 1.00 87.62 101 GLY A CA 1
ATOM 752 C C . GLY A 1 101 ? 8.684 5.141 38.547 1.00 87.62 101 GLY A C 1
ATOM 753 O O . GLY A 1 101 ? 8.929 5.313 39.741 1.00 87.62 101 GLY A O 1
ATOM 754 N N . LEU A 1 102 ? 8.285 3.961 38.064 1.00 87.19 102 LEU A N 1
ATOM 755 C CA . LEU A 1 102 ? 8.112 2.766 38.894 1.00 87.19 102 LEU A CA 1
ATOM 756 C C . LEU A 1 102 ? 9.420 2.361 39.581 1.00 87.19 102 LEU A C 1
ATOM 758 O O . LEU A 1 102 ? 9.434 2.172 40.795 1.00 87.19 102 LEU A O 1
ATOM 762 N N . ALA A 1 103 ? 10.534 2.307 38.849 1.00 83.62 103 ALA A N 1
ATOM 763 C CA . ALA A 1 103 ? 11.837 1.977 39.423 1.00 83.62 103 ALA A CA 1
ATOM 764 C C . ALA A 1 103 ? 12.238 2.940 40.555 1.00 83.62 103 ALA A C 1
ATOM 766 O O . ALA A 1 103 ? 12.753 2.504 41.586 1.00 83.62 103 ALA A O 1
ATOM 767 N N . ARG A 1 104 ? 11.953 4.241 40.412 1.00 86.88 104 ARG A N 1
ATOM 768 C CA . ARG A 1 104 ? 12.189 5.240 41.467 1.00 86.88 104 ARG A CA 1
ATOM 769 C C . ARG A 1 104 ? 11.312 5.019 42.696 1.00 86.88 104 ARG A C 1
ATOM 771 O O . ARG A 1 104 ? 11.819 5.134 43.810 1.00 86.88 104 ARG A O 1
ATOM 778 N N . VAL A 1 105 ? 10.033 4.692 42.519 1.00 81.12 105 VAL A N 1
ATOM 779 C CA . VAL A 1 105 ? 9.111 4.428 43.638 1.00 81.12 105 VAL A CA 1
ATOM 780 C C . VAL A 1 105 ? 9.526 3.169 44.401 1.00 81.12 105 VAL A C 1
ATOM 782 O O . VAL A 1 105 ? 9.597 3.208 45.628 1.00 81.12 105 VAL A O 1
ATOM 785 N N . LEU A 1 106 ? 9.891 2.090 43.700 1.00 80.44 106 LEU A N 1
ATOM 786 C CA . LEU A 1 106 ? 10.384 0.868 44.344 1.00 80.44 106 LEU A CA 1
ATOM 787 C C . LEU A 1 106 ? 11.727 1.086 45.059 1.00 80.44 106 LEU A C 1
ATOM 789 O O . LEU A 1 106 ? 11.908 0.595 46.169 1.00 80.44 106 LEU A O 1
ATOM 793 N N . ALA A 1 107 ? 12.648 1.858 44.476 1.00 75.12 107 ALA A N 1
ATOM 794 C CA . ALA A 1 107 ? 13.934 2.163 45.109 1.00 75.12 107 ALA A CA 1
ATOM 795 C C . ALA A 1 107 ? 13.802 3.064 46.353 1.00 75.12 107 ALA A C 1
ATOM 797 O O . ALA A 1 107 ? 14.633 2.997 47.255 1.00 75.12 107 ALA A O 1
ATOM 798 N N . SER A 1 108 ? 12.753 3.889 46.421 1.00 72.06 108 SER A N 1
ATOM 799 C CA . SER A 1 108 ? 12.481 4.772 47.566 1.00 72.06 108 SER A CA 1
ATOM 800 C C . SER A 1 108 ? 11.781 4.053 48.725 1.00 72.06 108 SER A C 1
ATOM 802 O O . SER A 1 108 ? 11.706 4.592 49.825 1.00 72.06 108 SER A O 1
ATOM 804 N N . GLY A 1 109 ? 11.261 2.846 48.489 1.00 55.28 109 GLY A N 1
ATOM 805 C CA . GLY A 1 109 ? 10.489 2.063 49.451 1.00 55.28 109 GLY A CA 1
ATOM 806 C C . GLY A 1 109 ? 11.317 1.149 50.352 1.00 55.28 109 GLY A C 1
ATOM 807 O O . GLY A 1 109 ? 10.758 0.193 50.877 1.00 55.28 109 GLY A O 1
ATOM 808 N N . ALA A 1 110 ? 12.621 1.388 50.527 1.00 51.62 110 ALA A N 1
ATOM 809 C CA . ALA A 1 110 ? 13.424 0.610 51.467 1.00 51.62 110 ALA A CA 1
ATOM 810 C C . ALA A 1 110 ? 12.896 0.829 52.903 1.00 51.62 110 ALA A C 1
ATOM 812 O O . ALA A 1 110 ? 13.005 1.945 53.421 1.00 51.62 110 ALA A O 1
ATOM 813 N N . PRO A 1 111 ? 12.319 -0.192 53.569 1.00 51.12 111 PRO A N 1
ATOM 814 C CA . PRO A 1 111 ? 11.913 -0.058 54.957 1.00 51.12 111 PRO A CA 1
ATOM 815 C C . PRO A 1 111 ? 13.177 0.074 55.809 1.00 51.12 111 PRO A C 1
ATOM 817 O O . PRO A 1 111 ? 14.066 -0.778 55.763 1.00 51.12 111 PRO A O 1
ATOM 820 N N . ALA A 1 112 ? 13.270 1.160 56.575 1.00 53.16 112 ALA A N 1
ATOM 821 C CA . ALA A 1 112 ? 14.301 1.302 57.592 1.00 53.16 112 ALA A CA 1
ATOM 822 C C . ALA A 1 112 ? 14.257 0.075 58.528 1.00 53.16 112 ALA A C 1
ATOM 824 O O . ALA A 1 112 ? 13.160 -0.342 58.916 1.00 53.16 112 ALA A O 1
ATOM 825 N N . PRO A 1 113 ? 15.404 -0.527 58.892 1.00 51.94 113 PRO A N 1
ATOM 826 C CA . PRO A 1 113 ? 15.414 -1.645 59.820 1.00 51.94 113 PRO A CA 1
ATOM 827 C C . PRO A 1 113 ? 14.890 -1.151 61.169 1.00 51.94 113 PRO A C 1
ATOM 829 O O . PRO A 1 113 ? 15.513 -0.321 61.829 1.00 51.94 113 PRO A O 1
ATOM 832 N N . VAL A 1 114 ? 13.717 -1.643 61.563 1.00 53.78 114 VAL A N 1
ATOM 833 C CA . VAL A 1 114 ? 13.167 -1.417 62.898 1.00 53.78 114 VAL A CA 1
ATOM 834 C C . VAL A 1 114 ? 14.096 -2.126 63.879 1.00 53.78 114 VAL A C 1
ATOM 836 O O . VAL A 1 114 ? 14.106 -3.352 63.974 1.00 53.78 114 VAL A O 1
ATOM 839 N N . VAL A 1 115 ? 14.923 -1.344 64.568 1.00 48.94 115 VAL A N 1
ATOM 840 C CA . VAL A 1 115 ? 15.710 -1.790 65.717 1.00 48.94 115 VAL A CA 1
ATOM 841 C C . VAL A 1 115 ? 14.711 -2.207 66.793 1.00 48.94 115 VAL A C 1
ATOM 843 O O . VAL A 1 115 ? 14.034 -1.374 67.389 1.00 48.94 115 VAL A O 1
ATOM 846 N N . ALA A 1 116 ? 14.564 -3.517 66.984 1.00 48.94 116 ALA A N 1
ATOM 847 C CA . ALA A 1 116 ? 13.761 -4.088 68.051 1.00 48.94 116 ALA A CA 1
ATOM 848 C C . ALA A 1 116 ? 14.472 -3.839 69.389 1.00 48.94 116 ALA A C 1
ATOM 850 O O . ALA A 1 116 ? 15.348 -4.602 69.796 1.00 48.94 116 ALA A O 1
ATOM 851 N N . GLU A 1 117 ? 14.113 -2.748 70.060 1.00 50.22 117 GLU A N 1
ATOM 852 C CA . GLU A 1 117 ? 14.552 -2.474 71.423 1.00 50.22 117 GLU A CA 1
ATOM 853 C C . GLU A 1 117 ? 13.786 -3.397 72.381 1.00 50.22 117 GLU A C 1
ATOM 855 O O . GLU A 1 117 ? 12.608 -3.224 72.693 1.00 50.22 117 GLU A O 1
ATOM 860 N N . GLN A 1 118 ? 14.472 -4.470 72.759 1.00 51.03 118 GLN A N 1
ATOM 861 C CA . GLN A 1 118 ? 14.023 -5.531 73.644 1.00 51.03 118 GLN A CA 1
ATOM 862 C C . GLN A 1 118 ? 14.015 -5.028 75.096 1.00 51.03 118 GLN A C 1
ATOM 864 O O . GLN A 1 118 ? 15.031 -5.083 75.783 1.00 51.03 118 GLN A O 1
ATOM 869 N N . ILE A 1 119 ? 12.863 -4.566 75.590 1.00 45.34 119 ILE A N 1
ATOM 870 C CA . ILE A 1 119 ? 12.650 -4.337 77.026 1.00 45.34 119 ILE A CA 1
ATOM 871 C C . ILE A 1 119 ? 12.011 -5.596 77.629 1.00 45.34 119 ILE A C 1
ATOM 873 O O . ILE A 1 119 ? 10.822 -5.864 77.467 1.00 45.34 119 ILE A O 1
ATOM 877 N N . LEU A 1 120 ? 12.837 -6.380 78.329 1.00 46.75 120 LEU A N 1
ATOM 878 C CA . LEU A 1 120 ? 12.402 -7.327 79.359 1.00 46.75 120 LEU A CA 1
ATOM 879 C C . LEU A 1 120 ? 11.597 -6.572 80.430 1.00 46.75 120 LEU A C 1
ATOM 881 O O . LEU A 1 120 ? 12.098 -5.571 80.928 1.00 46.75 120 LEU A O 1
ATOM 885 N N . THR A 1 121 ? 10.434 -7.079 80.861 1.00 40.88 121 THR A N 1
ATOM 886 C CA . THR A 1 121 ? 10.208 -7.639 82.222 1.00 40.88 121 THR A CA 1
ATOM 887 C C . THR A 1 121 ? 8.809 -8.322 82.295 1.00 40.88 121 THR A C 1
ATOM 889 O O . THR A 1 121 ? 7.831 -7.718 81.862 1.00 40.88 121 THR A O 1
ATOM 892 N N . PRO A 1 122 ? 8.690 -9.567 82.817 1.00 63.47 122 PRO A N 1
ATOM 893 C CA . PRO A 1 122 ? 7.428 -10.289 83.138 1.00 63.47 122 PRO A CA 1
ATOM 894 C C . PRO A 1 122 ? 6.884 -9.832 84.535 1.00 63.47 122 PRO A C 1
ATOM 896 O O . PRO A 1 122 ? 7.600 -9.032 85.140 1.00 63.47 122 PRO A O 1
ATOM 899 N N . PRO A 1 123 ? 5.734 -10.274 85.142 1.00 55.81 123 PRO A N 1
ATOM 900 C CA . PRO A 1 123 ? 5.300 -11.683 85.248 1.00 55.81 123 PRO A CA 1
ATOM 901 C C . PRO A 1 123 ? 3.782 -12.010 85.470 1.00 55.81 123 PRO A C 1
ATOM 903 O O . PRO A 1 123 ? 2.938 -11.143 85.644 1.00 55.81 123 PRO A O 1
ATOM 906 N N . ILE A 1 124 ? 3.507 -13.328 85.556 1.00 40.03 124 ILE A N 1
ATOM 907 C CA . ILE A 1 124 ? 2.369 -14.037 86.212 1.00 40.03 124 ILE A CA 1
ATOM 908 C C . ILE A 1 124 ? 1.047 -14.236 85.419 1.00 40.03 124 ILE A C 1
ATOM 910 O O . ILE A 1 124 ? 0.096 -13.482 85.554 1.00 40.03 124 ILE A O 1
ATOM 914 N N . ALA A 1 125 ? 1.034 -15.284 84.578 1.00 46.81 125 ALA A N 1
ATOM 915 C CA . ALA A 1 125 ? 0.243 -16.546 84.615 1.00 46.81 125 ALA A CA 1
ATOM 916 C C . ALA A 1 125 ? -1.198 -16.636 85.249 1.00 46.81 125 ALA A C 1
ATOM 918 O O . ALA A 1 125 ? -1.543 -15.841 86.113 1.00 46.81 125 ALA A O 1
ATOM 919 N N . PRO A 1 126 ? -2.015 -17.662 84.873 1.00 63.12 126 PRO A N 1
ATOM 920 C CA . PRO A 1 126 ? -3.429 -17.610 84.415 1.00 63.12 126 PRO A CA 1
ATOM 921 C C . PRO A 1 126 ? -4.351 -18.443 85.372 1.00 63.12 126 PRO A C 1
ATOM 923 O O . PRO A 1 126 ? -3.996 -18.478 86.550 1.00 63.12 126 PRO A O 1
ATOM 926 N N . PRO A 1 127 ? -5.424 -19.209 85.009 1.00 56.41 127 PRO A N 1
ATOM 927 C CA . PRO A 1 127 ? -6.293 -19.328 83.813 1.00 56.41 127 PRO A CA 1
ATOM 928 C C . PRO A 1 127 ? -7.821 -19.385 84.134 1.00 56.41 127 PRO A C 1
ATOM 930 O O . PRO A 1 127 ? -8.220 -19.544 85.282 1.00 56.41 127 PRO A O 1
ATOM 933 N N . GLY A 1 128 ? -8.697 -19.357 83.120 1.00 37.94 128 GLY A N 1
ATOM 934 C CA . GLY A 1 128 ? -10.112 -19.718 83.306 1.00 37.94 128 GLY A CA 1
ATOM 935 C C . GLY A 1 128 ? -10.944 -19.713 82.021 1.00 37.94 128 GLY A C 1
ATOM 936 O O . GLY A 1 128 ? -11.181 -18.647 81.473 1.00 37.94 128 GLY A O 1
ATOM 937 N N . GLU A 1 129 ? -11.360 -20.917 81.602 1.00 44.94 129 GLU A N 1
ATOM 938 C CA . GLU A 1 129 ? -12.559 -21.255 80.794 1.00 44.94 129 GLU A CA 1
ATOM 939 C C . GLU A 1 129 ? -12.615 -20.688 79.356 1.00 44.94 129 GLU A C 1
ATOM 941 O O . GLU A 1 129 ? -12.849 -19.511 79.134 1.00 44.94 129 GLU A O 1
ATOM 946 N N . ALA A 1 130 ? -12.280 -21.410 78.279 1.00 46.00 130 ALA A N 1
ATOM 947 C CA . ALA A 1 130 ? -12.731 -22.714 77.771 1.00 46.00 130 ALA A CA 1
ATOM 948 C C . ALA A 1 130 ? -14.219 -22.773 77.353 1.00 46.00 130 ALA A C 1
ATOM 950 O O . ALA A 1 130 ? -15.101 -22.623 78.188 1.00 46.00 130 ALA A O 1
ATOM 951 N N . LEU A 1 131 ? -14.408 -23.161 76.075 1.00 47.72 131 LEU A N 1
ATOM 952 C CA . LEU A 1 131 ? -15.598 -23.732 75.405 1.00 47.72 131 LEU A CA 1
ATOM 953 C C . LEU A 1 131 ? -16.567 -22.713 74.756 1.00 47.72 131 LEU A C 1
ATOM 955 O O . LEU A 1 131 ? -17.334 -22.052 75.435 1.00 47.72 131 LEU A O 1
ATOM 959 N N . THR A 1 132 ? -16.418 -22.394 73.461 1.00 42.09 132 THR A N 1
ATOM 960 C CA . THR A 1 132 ? -16.895 -23.069 72.214 1.00 42.09 132 THR A CA 1
ATOM 961 C C . THR A 1 132 ? -18.284 -22.622 71.714 1.00 42.09 132 THR A C 1
ATOM 963 O O . THR A 1 132 ? -19.145 -22.321 72.530 1.00 42.09 132 THR A O 1
ATOM 966 N N . PRO A 1 133 ? -18.484 -22.550 70.376 1.00 54.38 133 PRO A N 1
ATOM 967 C CA . PRO A 1 133 ? -19.588 -21.849 69.713 1.00 54.38 133 PRO A CA 1
ATOM 968 C C . PRO A 1 133 ? -20.765 -22.777 69.366 1.00 54.38 133 PRO A C 1
ATOM 970 O O . PRO A 1 133 ? -20.559 -23.970 69.152 1.00 54.38 133 PRO A O 1
ATOM 973 N N . GLU A 1 134 ? -21.970 -22.222 69.211 1.00 50.03 134 GLU A N 1
ATOM 974 C CA . GLU A 1 134 ? -23.146 -22.953 68.716 1.00 50.03 134 GLU A CA 1
ATOM 975 C C . GLU A 1 134 ? -23.745 -22.250 67.4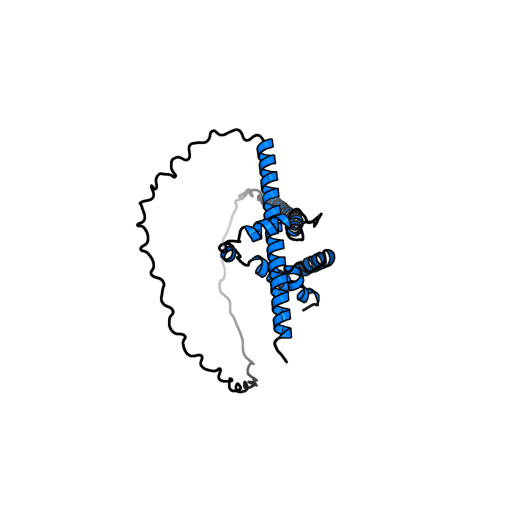76 1.00 50.03 134 GLU A C 1
ATOM 977 O O . GLU A 1 134 ? -23.974 -21.037 67.522 1.00 50.03 134 GLU A O 1
ATOM 982 N N . PRO A 1 135 ? -23.928 -22.969 66.348 1.00 58.94 135 PRO A N 1
ATOM 983 C CA . PRO A 1 135 ? -24.484 -22.453 65.102 1.00 58.94 135 PRO A CA 1
ATOM 984 C C . PRO A 1 135 ? -25.964 -22.833 64.947 1.00 58.94 135 PRO A C 1
ATOM 986 O O . PRO A 1 135 ? -26.342 -23.968 65.220 1.00 58.94 135 PRO A O 1
ATOM 989 N N . GLU A 1 136 ? -26.782 -21.942 64.387 1.00 48.34 136 GLU A N 1
ATOM 990 C CA . GLU A 1 136 ? -28.133 -22.307 63.953 1.00 48.34 136 GLU A CA 1
ATOM 991 C C . GLU A 1 136 ? -28.511 -21.603 62.643 1.00 48.34 136 GLU A C 1
ATOM 993 O O . GLU A 1 136 ? -28.453 -20.382 62.502 1.00 48.34 136 GLU A O 1
ATOM 998 N N . ALA A 1 137 ? -28.881 -22.424 61.668 1.00 49.59 137 ALA A N 1
ATOM 999 C CA . ALA A 1 137 ? -29.579 -22.110 60.427 1.00 49.59 137 ALA A CA 1
ATOM 1000 C C . ALA A 1 137 ? -30.559 -23.275 60.186 1.00 49.59 137 ALA A C 1
ATOM 1002 O O . ALA A 1 137 ? -30.343 -24.353 60.742 1.00 49.59 137 ALA A O 1
ATOM 1003 N N . PRO A 1 138 ? -31.450 -23.216 59.184 1.00 65.31 138 PRO A N 1
ATOM 1004 C CA . PRO A 1 138 ? -32.489 -22.245 58.833 1.00 65.31 138 PRO A CA 1
ATOM 1005 C C . PRO A 1 138 ? -33.881 -22.935 58.951 1.00 65.31 138 PRO A C 1
ATOM 1007 O O . PRO A 1 138 ? -33.987 -23.966 59.617 1.00 65.31 138 PRO A O 1
ATOM 1010 N N . PRO A 1 139 ? -34.959 -22.449 58.299 1.00 58.31 139 PRO A N 1
ATOM 1011 C CA . PRO A 1 139 ? -35.372 -23.203 57.101 1.00 58.31 139 PRO A CA 1
ATOM 1012 C C . PRO A 1 139 ? -36.060 -22.395 55.972 1.00 58.31 139 PRO A C 1
ATOM 1014 O O . PRO A 1 139 ? -36.646 -21.351 56.221 1.00 58.31 139 PRO A O 1
ATOM 1017 N N . LEU A 1 140 ? -35.954 -22.962 54.751 1.00 47.03 14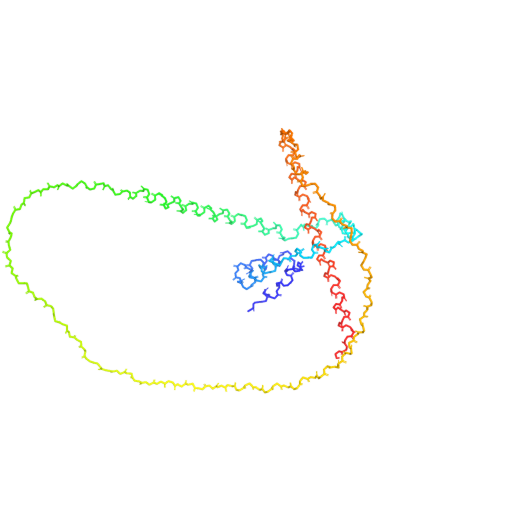0 LEU A N 1
ATOM 1018 C CA . LEU A 1 140 ? -36.983 -23.228 53.709 1.00 47.03 140 LEU A CA 1
ATOM 1019 C C . LEU A 1 140 ? -38.034 -22.134 53.413 1.00 47.03 140 LEU A C 1
ATOM 1021 O O . LEU A 1 140 ? -38.625 -21.575 54.318 1.00 47.03 140 LEU A O 1
ATOM 1025 N N . ALA A 1 141 ? -38.466 -21.848 52.191 1.00 41.88 141 ALA A N 1
ATOM 1026 C CA . ALA A 1 141 ? -38.320 -22.410 50.855 1.00 41.88 141 ALA A CA 1
ATOM 1027 C C . ALA A 1 141 ? -38.902 -21.350 49.894 1.00 41.88 141 ALA A C 1
ATOM 1029 O O . ALA A 1 141 ? -39.683 -20.512 50.330 1.00 41.88 141 ALA A O 1
ATOM 1030 N N . ASP A 1 142 ? -38.519 -21.377 48.618 1.00 47.94 142 ASP A N 1
ATOM 1031 C CA . ASP A 1 142 ? -39.472 -21.390 47.496 1.00 47.94 142 ASP A CA 1
ATOM 1032 C C . ASP A 1 142 ? -38.720 -21.211 46.172 1.00 47.94 142 ASP A C 1
ATOM 1034 O O . ASP A 1 142 ? -38.224 -20.146 45.809 1.00 47.94 142 ASP A O 1
ATOM 1038 N N . THR A 1 143 ? -38.625 -22.312 45.437 1.00 49.44 143 THR A N 1
ATOM 1039 C CA . THR A 1 143 ? -38.505 -22.354 43.976 1.00 49.44 143 THR A CA 1
ATOM 1040 C C . THR A 1 143 ? -39.130 -23.688 43.574 1.00 49.44 143 THR A C 1
ATOM 1042 O O . THR A 1 143 ? -38.715 -24.728 44.092 1.00 49.44 143 THR A O 1
ATOM 1045 N N . PRO A 1 144 ? -40.212 -23.673 42.787 1.00 53.94 144 PRO A N 1
ATOM 1046 C CA . PRO A 1 144 ? -40.112 -24.017 41.362 1.00 53.94 144 PRO A CA 1
ATOM 1047 C C . PRO A 1 144 ? -40.992 -23.067 40.513 1.00 53.94 144 PRO A C 1
ATOM 1049 O O . PRO A 1 144 ? -41.895 -22.426 41.028 1.00 53.94 144 PRO A O 1
ATOM 1052 N N . GLU A 1 145 ? -40.720 -22.803 39.240 1.00 49.72 145 GLU A N 1
ATOM 1053 C CA . GLU A 1 145 ? -41.033 -23.707 38.129 1.00 49.72 145 GLU A CA 1
ATOM 1054 C C . GLU A 1 145 ? -40.396 -23.226 36.803 1.00 49.72 145 GLU A C 1
ATOM 1056 O O . GLU A 1 145 ? -39.975 -22.071 36.701 1.00 49.72 145 GLU A O 1
ATOM 1061 N N . PRO A 1 146 ? -40.306 -24.115 35.795 1.00 53.94 146 PRO A N 1
ATOM 1062 C CA . PRO A 1 146 ? -39.449 -23.982 34.626 1.00 53.94 146 PRO A CA 1
ATOM 1063 C C . PRO A 1 146 ? -40.188 -23.637 33.316 1.00 53.94 146 PRO A C 1
ATOM 1065 O O . PRO A 1 146 ? -41.393 -23.790 33.194 1.00 53.94 146 PRO A O 1
ATOM 1068 N N . ALA A 1 147 ? -39.370 -23.309 32.310 1.00 52.47 147 ALA A N 1
ATOM 1069 C CA . ALA A 1 147 ? -39.527 -23.630 30.887 1.00 52.47 147 ALA A CA 1
ATOM 1070 C C . ALA A 1 147 ? -40.812 -23.204 30.149 1.00 52.47 147 ALA A C 1
ATOM 1072 O O . ALA A 1 147 ? -41.792 -23.938 30.100 1.00 52.47 147 ALA A O 1
ATOM 1073 N N . GLU A 1 148 ? -40.684 -22.148 29.340 1.00 51.22 148 GLU A N 1
ATOM 1074 C CA . GLU A 1 148 ? -41.379 -22.066 28.052 1.00 51.22 148 GLU A CA 1
ATOM 1075 C C . GLU A 1 148 ? -40.372 -21.767 26.934 1.00 51.22 148 GLU A C 1
ATOM 1077 O O . GLU A 1 148 ? -39.799 -20.684 26.837 1.00 51.22 148 GLU A O 1
ATOM 1082 N N . ALA A 1 149 ? -40.151 -22.780 26.097 1.00 58.28 149 ALA A N 1
ATOM 1083 C CA . ALA A 1 149 ? -39.743 -22.636 24.708 1.00 58.28 149 ALA A CA 1
ATOM 1084 C C . ALA A 1 149 ? -40.966 -22.998 23.855 1.00 58.28 149 ALA A C 1
ATOM 1086 O O . ALA A 1 149 ? -41.607 -24.020 24.111 1.00 58.28 149 ALA A O 1
ATOM 1087 N N . PRO A 1 150 ? -41.313 -22.167 22.870 1.00 54.97 150 PRO A N 1
ATOM 1088 C CA . PRO A 1 150 ? -41.317 -22.614 21.474 1.00 54.97 150 PRO A CA 1
ATOM 1089 C C . PRO A 1 150 ? -40.726 -21.496 20.580 1.00 54.97 150 PRO A C 1
ATOM 1091 O O . PRO A 1 150 ? -40.596 -20.357 21.001 1.00 54.97 150 PRO A O 1
ATOM 1094 N N . GLU A 1 151 ? -40.248 -21.698 19.357 1.00 52.91 151 GLU A N 1
ATOM 1095 C CA . GLU A 1 151 ? -40.828 -22.482 18.281 1.00 52.91 151 GLU A CA 1
ATOM 1096 C C . GLU A 1 151 ? -39.733 -22.696 17.219 1.00 52.91 151 GLU A C 1
ATOM 1098 O O . GLU A 1 151 ? -39.120 -21.753 16.715 1.00 52.91 151 GLU A O 1
ATOM 1103 N N . LEU A 1 152 ? -39.449 -23.961 16.913 1.00 49.22 152 LEU A N 1
ATOM 1104 C CA . LEU A 1 152 ? -38.593 -24.366 15.804 1.00 49.22 152 LEU A CA 1
ATOM 1105 C C . LEU A 1 152 ? -39.302 -24.019 14.492 1.00 49.22 152 LEU A C 1
ATOM 1107 O O . LEU A 1 152 ? -40.210 -24.728 14.063 1.00 49.22 152 LEU A O 1
ATOM 1111 N N . VAL A 1 153 ? -38.866 -22.942 13.841 1.00 55.41 153 VAL A N 1
ATOM 1112 C CA . VAL A 1 153 ? -39.208 -22.680 12.441 1.00 55.41 153 VAL A CA 1
ATOM 1113 C C . VAL A 1 153 ? -38.558 -23.775 11.597 1.00 55.41 153 VAL A C 1
ATOM 1115 O O . VAL A 1 153 ? -37.335 -23.889 11.522 1.00 55.41 153 VAL A O 1
ATOM 1118 N N . ALA A 1 154 ? -39.398 -24.614 10.997 1.00 62.44 154 ALA A N 1
ATOM 1119 C CA . ALA A 1 154 ? -38.984 -25.658 10.077 1.00 62.44 154 ALA A CA 1
ATOM 1120 C C . ALA A 1 154 ? -38.243 -25.053 8.865 1.00 62.44 154 ALA A C 1
ATOM 1122 O O . ALA A 1 154 ? -38.754 -24.112 8.253 1.00 62.44 154 ALA A O 1
ATOM 1123 N N . PRO A 1 155 ? -37.073 -25.584 8.467 1.00 60.38 155 PRO A N 1
ATOM 1124 C CA . PRO A 1 155 ? -36.464 -25.223 7.199 1.00 60.38 155 PRO A CA 1
ATOM 1125 C C . PRO A 1 155 ? -37.258 -25.845 6.043 1.00 60.38 155 PRO A C 1
ATOM 1127 O O . PRO A 1 155 ? -37.505 -27.052 6.004 1.00 60.38 155 PRO A O 1
ATOM 1130 N N . SER A 1 156 ? -37.656 -24.995 5.100 1.00 71.12 156 SER A N 1
ATOM 1131 C CA . SER A 1 156 ? -38.244 -25.373 3.815 1.00 71.12 156 SER A CA 1
ATOM 1132 C C . SER A 1 156 ? -37.380 -26.406 3.072 1.00 71.12 156 SER A C 1
ATOM 1134 O O . SER A 1 156 ? -36.150 -26.341 3.149 1.00 71.12 156 SER A O 1
ATOM 1136 N N . PRO A 1 157 ? -37.983 -27.337 2.311 1.00 70.69 157 PRO A N 1
ATOM 1137 C CA . PRO A 1 157 ? -37.226 -28.279 1.494 1.00 70.69 157 PRO A CA 1
ATOM 1138 C C . PRO A 1 157 ? -36.470 -27.544 0.370 1.00 70.69 157 PRO A C 1
ATOM 1140 O O . PRO A 1 157 ? -37.013 -26.594 -0.204 1.00 70.69 157 PRO A O 1
ATOM 1143 N N . PRO A 1 158 ? -35.243 -27.966 0.016 1.00 65.62 158 PRO A N 1
ATOM 1144 C CA . PRO A 1 158 ? -34.527 -27.391 -1.114 1.00 65.62 158 PRO A CA 1
ATOM 1145 C C . PRO A 1 158 ? -35.213 -27.756 -2.438 1.00 65.62 158 PRO A C 1
ATOM 1147 O O . PRO A 1 158 ? -35.677 -28.881 -2.637 1.00 65.62 158 PRO A O 1
ATOM 1150 N N . LEU A 1 159 ? -35.267 -26.779 -3.347 1.00 69.31 159 LEU A N 1
ATOM 1151 C CA . LEU A 1 159 ? -35.656 -26.972 -4.743 1.00 69.31 159 LEU A CA 1
ATOM 1152 C C . LEU A 1 159 ? -34.717 -27.976 -5.444 1.00 69.31 159 LEU A C 1
ATOM 1154 O O . LEU A 1 159 ? -33.533 -28.037 -5.109 1.00 69.31 159 LEU A O 1
ATOM 1158 N N . PRO A 1 160 ? -35.213 -28.733 -6.439 1.00 61.47 160 PRO A N 1
ATOM 1159 C CA . PRO A 1 160 ? -34.388 -29.654 -7.211 1.00 61.47 160 PRO A CA 1
ATOM 1160 C C . PRO A 1 160 ? -33.331 -28.897 -8.026 1.00 61.47 160 PRO A C 1
ATOM 1162 O O . PRO A 1 160 ? -33.652 -27.994 -8.799 1.00 61.47 160 PRO A O 1
ATOM 1165 N N . GLU A 1 161 ? -32.068 -29.292 -7.859 1.00 58.97 161 GLU A N 1
ATOM 1166 C CA . GLU A 1 161 ? -30.942 -28.800 -8.651 1.00 58.97 161 GLU A CA 1
ATOM 1167 C C . GLU A 1 161 ? -31.140 -29.111 -10.149 1.00 58.97 161 GLU A C 1
ATOM 1169 O O . GLU A 1 161 ? -31.492 -30.242 -10.510 1.00 58.97 161 GLU A O 1
ATOM 1174 N N . PRO A 1 162 ? -30.879 -28.152 -11.056 1.00 63.06 162 PRO A N 1
ATOM 1175 C CA . PRO A 1 162 ? -30.830 -28.428 -12.481 1.00 63.06 162 PRO A CA 1
ATOM 1176 C C . PRO A 1 162 ? -29.625 -29.322 -12.784 1.00 63.06 162 PRO A C 1
ATOM 1178 O O . PRO A 1 162 ? -28.470 -28.971 -12.545 1.00 63.06 162 PRO A O 1
ATOM 1181 N N . THR A 1 163 ? -29.906 -30.503 -13.329 1.00 55.12 163 THR A N 1
ATOM 1182 C CA . THR A 1 163 ? -28.901 -31.477 -13.753 1.00 55.12 163 THR A CA 1
ATOM 1183 C C . THR A 1 163 ? -28.027 -30.867 -14.851 1.00 55.12 163 THR A C 1
ATOM 1185 O O . THR A 1 163 ? -28.448 -30.747 -16.001 1.00 55.12 163 THR A O 1
ATOM 1188 N N . ALA A 1 164 ? -26.799 -30.475 -14.509 1.00 56.94 164 ALA A N 1
ATOM 1189 C CA . ALA A 1 164 ? -25.813 -30.061 -15.498 1.00 56.94 164 ALA A CA 1
ATOM 1190 C C . ALA A 1 164 ? -25.473 -31.242 -16.437 1.00 56.94 164 ALA A C 1
ATOM 1192 O O . ALA A 1 164 ? -25.383 -32.392 -15.987 1.00 56.94 164 ALA A O 1
ATOM 1193 N N . PRO A 1 165 ? -25.267 -31.000 -17.744 1.00 60.25 165 PRO A N 1
ATOM 1194 C CA . PRO A 1 165 ? -24.952 -32.055 -18.695 1.00 60.25 165 PRO A CA 1
ATOM 1195 C C . PRO A 1 165 ? -23.587 -32.678 -18.379 1.00 60.25 165 PRO A C 1
ATOM 1197 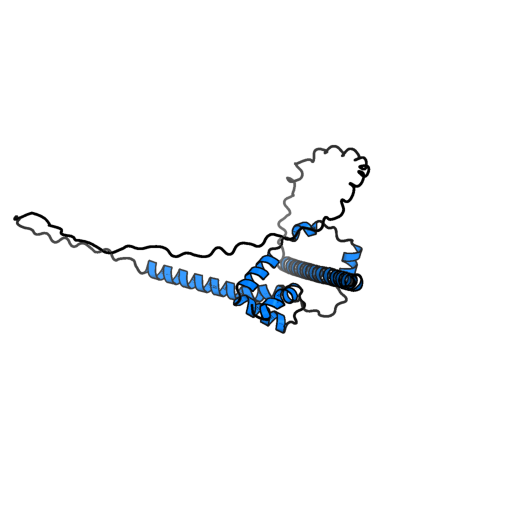O O . PRO A 1 165 ? -22.559 -32.001 -18.336 1.00 60.25 165 PRO A O 1
ATOM 1200 N N . ARG A 1 166 ? -23.591 -34.003 -18.186 1.00 51.19 166 ARG A N 1
ATOM 1201 C CA . ARG A 1 16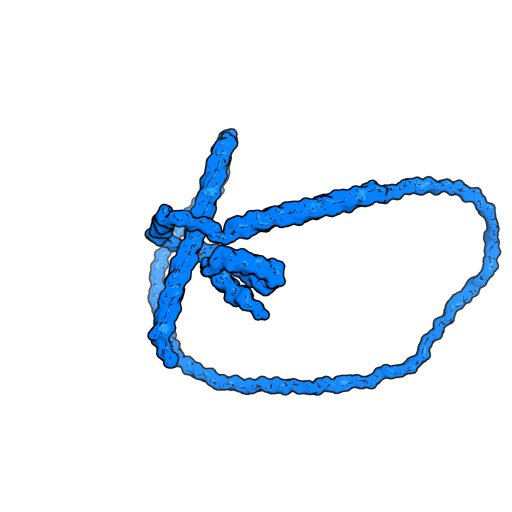6 ? -22.407 -34.866 -18.073 1.00 51.19 166 ARG A CA 1
ATOM 1202 C C . ARG A 1 166 ? -21.459 -34.595 -19.246 1.00 51.19 166 ARG A C 1
ATOM 1204 O O . ARG A 1 166 ? -21.684 -35.066 -20.360 1.00 51.19 166 ARG A O 1
ATOM 1211 N N . ARG A 1 167 ? -20.385 -33.845 -18.998 1.00 54.66 167 ARG A N 1
ATOM 1212 C CA . ARG A 1 167 ? -19.274 -33.697 -19.941 1.00 54.66 167 ARG A CA 1
ATOM 1213 C C . ARG A 1 167 ? -18.509 -35.021 -19.957 1.00 54.66 167 ARG A C 1
ATOM 1215 O O . ARG A 1 167 ? -18.050 -35.484 -18.915 1.00 54.66 167 ARG A O 1
ATOM 1222 N N . ALA A 1 168 ? -18.437 -35.650 -21.126 1.00 66.44 168 ALA A N 1
ATOM 1223 C CA . ALA A 1 168 ? -17.660 -36.865 -21.339 1.00 66.44 168 ALA A CA 1
ATOM 1224 C C . ALA A 1 168 ? -16.187 -36.639 -20.938 1.00 66.44 168 ALA A C 1
ATOM 1226 O O . ALA A 1 168 ? -15.663 -35.548 -21.187 1.00 66.44 168 ALA A O 1
ATOM 1227 N N . PRO A 1 169 ? -15.509 -37.629 -20.329 1.00 57.22 169 PRO A N 1
ATOM 1228 C CA . PRO A 1 169 ? -14.094 -37.506 -20.014 1.00 57.22 169 PRO A CA 1
ATOM 1229 C C . PRO A 1 169 ? -13.296 -37.353 -21.312 1.00 57.22 169 PRO A C 1
ATOM 1231 O O . PRO A 1 169 ? -13.398 -38.175 -22.225 1.00 57.22 169 PRO A O 1
ATOM 1234 N N . ALA A 1 170 ? -12.523 -36.271 -21.392 1.00 55.16 170 ALA A N 1
ATOM 1235 C CA . ALA A 1 170 ? -11.549 -36.068 -22.450 1.00 55.16 170 ALA A CA 1
ATOM 1236 C C . ALA A 1 170 ? -10.514 -37.203 -22.409 1.00 55.16 170 ALA A C 1
ATOM 1238 O O . ALA A 1 170 ? -10.046 -37.590 -21.336 1.00 55.16 170 ALA A O 1
ATOM 1239 N N . ALA A 1 171 ? -10.183 -37.742 -23.582 1.00 64.81 171 ALA A N 1
ATOM 1240 C CA . ALA A 1 171 ? -9.139 -38.744 -23.738 1.00 64.81 171 ALA A CA 1
ATOM 1241 C C . ALA A 1 171 ? -7.800 -38.225 -23.171 1.00 64.81 171 ALA A C 1
ATOM 1243 O O . ALA A 1 171 ? -7.504 -37.036 -23.320 1.00 64.81 171 ALA A O 1
ATOM 1244 N N . PRO A 1 172 ? -6.981 -39.083 -22.535 1.00 61.09 172 PRO A N 1
ATOM 1245 C CA . PRO A 1 172 ? -5.683 -38.671 -22.022 1.00 61.09 172 PRO A CA 1
ATOM 1246 C C . PRO A 1 172 ? -4.769 -38.274 -23.186 1.00 61.09 172 PRO A C 1
ATOM 1248 O O . PRO A 1 172 ? -4.475 -39.084 -24.067 1.00 61.09 172 PRO A O 1
ATOM 1251 N N . SER A 1 173 ? -4.320 -37.018 -23.185 1.00 60.03 173 SER A N 1
ATOM 1252 C CA . SER A 1 173 ? -3.236 -36.568 -24.059 1.00 60.03 173 SER A CA 1
ATOM 1253 C C . SER A 1 173 ? -1.975 -37.406 -23.807 1.00 60.03 173 SER A C 1
ATOM 1255 O O . SER A 1 173 ? -1.676 -37.719 -22.651 1.00 60.03 173 SER A O 1
ATOM 1257 N N . PRO A 1 174 ? -1.213 -37.764 -24.856 1.00 57.31 174 PRO A N 1
ATOM 1258 C CA . PRO A 1 174 ? 0.027 -38.510 -24.702 1.00 57.31 174 PRO A CA 1
ATOM 1259 C C . PRO A 1 174 ? 1.052 -37.672 -23.931 1.00 57.31 174 PRO A C 1
ATOM 1261 O O . PRO A 1 174 ? 1.377 -36.547 -24.311 1.00 57.31 174 PRO A O 1
ATOM 1264 N N . VAL A 1 175 ? 1.546 -38.243 -22.833 1.00 60.16 175 VAL A N 1
ATOM 1265 C CA . VAL A 1 175 ? 2.643 -37.709 -22.022 1.00 60.16 175 VAL A CA 1
ATOM 1266 C C . VAL A 1 175 ? 3.889 -37.581 -22.913 1.00 60.16 175 VAL A C 1
ATOM 1268 O O . VAL A 1 175 ? 4.297 -38.583 -23.508 1.00 60.16 175 VAL A O 1
ATOM 1271 N N . PRO A 1 176 ? 4.510 -36.394 -23.037 1.00 58.16 176 PRO A N 1
ATOM 1272 C CA . PRO A 1 176 ? 5.805 -36.268 -23.692 1.00 58.16 176 PRO A CA 1
ATOM 1273 C C . PRO A 1 176 ? 6.841 -37.098 -22.933 1.00 58.16 176 PRO A C 1
ATOM 1275 O O . PRO A 1 176 ? 6.943 -37.001 -21.710 1.00 58.16 176 PRO A O 1
ATOM 1278 N N . ALA A 1 177 ? 7.600 -37.919 -23.659 1.00 55.41 177 ALA A N 1
ATOM 1279 C CA . ALA A 1 177 ? 8.691 -38.708 -23.106 1.00 55.41 177 ALA A CA 1
ATOM 1280 C C . ALA A 1 177 ? 9.679 -37.793 -22.363 1.00 55.41 177 ALA A C 1
ATOM 1282 O O . ALA A 1 177 ? 10.359 -36.965 -22.969 1.00 55.41 177 ALA A O 1
ATOM 1283 N N . VAL A 1 178 ? 9.729 -37.945 -21.040 1.00 54.12 178 VAL A N 1
ATOM 1284 C CA . VAL A 1 178 ? 10.731 -37.323 -20.177 1.00 54.12 178 VAL A CA 1
ATOM 1285 C C . VAL A 1 178 ? 12.082 -37.923 -20.557 1.00 54.12 178 VAL A C 1
ATOM 1287 O O . VAL A 1 178 ? 12.289 -39.130 -20.432 1.00 54.12 178 VAL A O 1
ATOM 1290 N N . ALA A 1 179 ? 12.986 -37.090 -21.071 1.00 65.12 179 ALA A N 1
ATOM 1291 C CA . ALA A 1 179 ? 14.381 -37.468 -21.244 1.00 65.12 179 ALA A CA 1
ATOM 1292 C C . ALA A 1 179 ? 14.974 -37.838 -19.870 1.00 65.12 179 ALA A C 1
ATOM 1294 O O . ALA A 1 179 ? 14.637 -37.180 -18.881 1.00 65.12 179 ALA A O 1
ATOM 1295 N N . PRO A 1 180 ? 15.827 -38.873 -19.773 1.00 59.22 180 PRO A N 1
ATOM 1296 C CA . PRO A 1 180 ? 16.447 -39.241 -18.507 1.00 59.22 180 PRO A CA 1
ATOM 1297 C C . PRO A 1 180 ? 17.226 -38.047 -17.952 1.00 59.22 180 PRO A C 1
ATOM 1299 O O . PRO A 1 180 ? 18.031 -37.432 -18.654 1.00 59.22 180 PRO A O 1
ATOM 1302 N N . ALA A 1 181 ? 16.931 -37.707 -16.697 1.00 57.38 181 ALA A N 1
ATOM 1303 C CA . ALA A 1 181 ? 17.633 -36.677 -15.953 1.00 57.38 181 ALA A CA 1
ATOM 1304 C C . ALA A 1 181 ? 19.143 -36.987 -15.944 1.00 57.38 181 ALA A C 1
ATOM 1306 O O . ALA A 1 181 ? 19.507 -38.149 -15.742 1.00 57.38 181 ALA A O 1
ATOM 1307 N N . PRO A 1 182 ? 20.023 -35.993 -16.159 1.00 59.78 182 PRO A N 1
ATOM 1308 C CA . PRO A 1 182 ? 21.445 -36.191 -15.923 1.00 59.78 182 PRO A CA 1
ATOM 1309 C C . PRO A 1 182 ? 21.654 -36.561 -14.450 1.00 59.78 182 PRO A C 1
ATOM 1311 O O . PRO A 1 182 ? 21.062 -35.943 -13.562 1.00 59.78 182 PRO A O 1
ATOM 1314 N N . GLU A 1 183 ? 22.466 -37.594 -14.213 1.00 61.66 183 GLU A N 1
ATOM 1315 C CA . GLU A 1 183 ? 22.912 -37.991 -12.877 1.00 61.66 183 GLU A CA 1
ATOM 1316 C C . GLU A 1 183 ? 23.414 -36.762 -12.102 1.00 61.66 183 GLU A C 1
ATOM 1318 O O . GLU A 1 183 ? 24.117 -35.923 -12.679 1.00 61.66 183 GLU A O 1
ATOM 1323 N N . PRO A 1 184 ? 23.068 -36.628 -10.809 1.00 52.44 184 PRO A N 1
ATOM 1324 C CA . PRO A 1 184 ? 23.626 -35.578 -9.980 1.00 52.44 184 PRO A CA 1
ATOM 1325 C C . PRO A 1 184 ? 25.123 -35.846 -9.842 1.00 52.44 184 PRO A C 1
ATOM 1327 O O . PRO A 1 184 ? 25.544 -36.733 -9.106 1.00 52.44 184 PRO A O 1
ATOM 1330 N N . ALA A 1 185 ? 25.932 -35.092 -10.583 1.00 56.47 185 ALA A N 1
ATOM 1331 C CA . ALA A 1 185 ? 27.344 -34.978 -10.280 1.00 56.47 185 ALA A CA 1
ATOM 1332 C C . ALA A 1 185 ? 27.453 -34.461 -8.842 1.00 56.47 185 ALA A C 1
ATOM 1334 O O . ALA A 1 185 ? 26.862 -33.425 -8.521 1.00 56.47 185 ALA A O 1
ATOM 1335 N N . ASP A 1 186 ? 28.165 -35.206 -7.997 1.00 53.50 186 ASP A N 1
ATOM 1336 C CA . ASP A 1 186 ? 28.520 -34.811 -6.639 1.00 53.50 186 ASP A CA 1
ATOM 1337 C C . ASP A 1 186 ? 29.013 -33.362 -6.653 1.00 53.50 186 ASP A C 1
ATOM 1339 O O . ASP A 1 186 ? 30.098 -33.048 -7.151 1.00 53.50 186 ASP A O 1
ATOM 1343 N N . ALA A 1 187 ? 28.178 -32.452 -6.153 1.00 55.47 187 ALA A N 1
ATOM 1344 C CA . ALA A 1 187 ? 28.585 -31.080 -5.947 1.00 55.47 187 ALA A CA 1
ATOM 1345 C C . ALA A 1 187 ? 29.696 -31.103 -4.886 1.00 55.47 187 ALA A C 1
ATOM 1347 O O . ALA A 1 187 ? 29.464 -31.636 -3.797 1.00 55.47 187 ALA A O 1
ATOM 1348 N N . PRO A 1 188 ? 30.891 -30.549 -5.154 1.00 53.31 188 PRO A N 1
ATOM 1349 C CA . PRO A 1 188 ? 31.921 -30.445 -4.136 1.00 53.31 188 PRO A CA 1
ATOM 1350 C C . PRO A 1 188 ? 31.394 -29.531 -3.022 1.00 53.31 188 PRO A C 1
ATOM 1352 O O . PRO A 1 188 ? 31.310 -28.313 -3.179 1.00 53.31 188 PRO A O 1
ATOM 1355 N N . GLN A 1 189 ? 31.016 -30.135 -1.894 1.00 52.94 189 GLN A N 1
ATOM 1356 C CA . GLN A 1 189 ? 30.507 -29.449 -0.700 1.00 52.94 189 GLN A CA 1
ATOM 1357 C C . GLN A 1 189 ? 31.564 -28.556 -0.018 1.00 52.94 189 GLN A C 1
ATOM 1359 O O . GLN A 1 189 ? 31.242 -27.831 0.918 1.00 52.94 189 GLN A O 1
ATOM 1364 N N . ASP A 1 190 ? 32.796 -28.528 -0.532 1.00 49.84 190 ASP A N 1
ATOM 1365 C CA . ASP A 1 190 ? 33.913 -27.765 0.031 1.00 49.84 190 ASP A CA 1
ATOM 1366 C C . ASP A 1 190 ? 34.060 -26.334 -0.522 1.00 49.84 190 ASP A C 1
ATOM 1368 O O . ASP A 1 190 ? 34.897 -25.569 -0.043 1.00 49.84 190 ASP A O 1
ATOM 1372 N N . ALA A 1 191 ? 33.228 -25.902 -1.478 1.00 50.31 191 ALA A N 1
ATOM 1373 C CA . ALA A 1 191 ? 33.340 -24.556 -2.058 1.00 50.31 191 ALA A CA 1
ATOM 1374 C C . ALA A 1 191 ? 32.880 -23.410 -1.125 1.00 50.31 191 ALA A C 1
ATOM 1376 O O . ALA A 1 191 ? 33.096 -22.242 -1.437 1.00 50.31 191 ALA A O 1
ATOM 1377 N N . ILE A 1 192 ? 32.262 -23.709 0.026 1.00 52.31 192 ILE A N 1
ATOM 1378 C CA . ILE A 1 192 ? 31.824 -22.681 0.993 1.00 52.31 192 ILE A CA 1
ATOM 1379 C C . ILE A 1 192 ? 32.960 -22.297 1.966 1.00 52.31 192 ILE A C 1
ATOM 1381 O O . ILE A 1 192 ? 32.904 -21.242 2.596 1.00 52.31 192 ILE A O 1
ATOM 1385 N N . ALA A 1 193 ? 34.032 -23.093 2.062 1.00 51.62 193 ALA A N 1
ATOM 1386 C CA . ALA A 1 193 ? 35.112 -22.868 3.028 1.00 51.62 193 ALA A CA 1
ATOM 1387 C C . ALA A 1 193 ? 36.223 -21.905 2.551 1.00 51.62 193 ALA A C 1
ATOM 1389 O O . ALA A 1 193 ? 37.090 -21.542 3.341 1.00 51.62 193 ALA A O 1
ATOM 1390 N N . GLN A 1 194 ? 36.191 -21.450 1.295 1.00 49.03 194 GLN A N 1
ATOM 1391 C CA . GLN A 1 194 ? 37.134 -20.466 0.739 1.00 49.03 194 GLN A CA 1
ATOM 1392 C C . GLN A 1 194 ? 36.415 -19.176 0.342 1.00 49.03 194 GLN A C 1
ATOM 1394 O O . GLN A 1 194 ? 36.542 -18.669 -0.769 1.00 49.03 194 GLN A O 1
ATOM 1399 N N . ARG A 1 195 ? 35.638 -18.605 1.265 1.00 50.50 195 ARG A N 1
ATOM 1400 C CA . ARG A 1 195 ? 35.401 -17.164 1.211 1.00 50.50 195 ARG A CA 1
ATOM 1401 C C . ARG A 1 195 ? 36.621 -16.532 1.860 1.00 50.50 195 ARG A C 1
ATOM 1403 O O . ARG A 1 195 ? 36.652 -16.359 3.076 1.00 50.50 195 ARG A O 1
ATOM 1410 N N . ASP A 1 196 ? 37.651 -16.330 1.038 1.00 50.47 196 ASP A N 1
ATOM 1411 C CA . ASP A 1 196 ? 38.864 -15.613 1.408 1.00 50.47 196 ASP A CA 1
ATOM 1412 C C . ASP A 1 196 ? 38.479 -14.414 2.267 1.00 50.47 196 ASP A C 1
ATOM 1414 O O . ASP A 1 196 ? 37.554 -13.669 1.921 1.00 50.47 196 ASP A O 1
ATOM 1418 N N . ALA A 1 197 ? 39.151 -14.283 3.411 1.00 53.56 197 ALA A N 1
ATOM 1419 C CA . ALA A 1 197 ? 39.079 -13.109 4.254 1.00 53.56 197 ALA A CA 1
ATOM 1420 C C . ALA A 1 197 ? 39.372 -11.899 3.364 1.00 53.56 197 ALA A C 1
ATOM 1422 O O . ALA A 1 197 ? 40.526 -11.608 3.047 1.00 53.56 197 ALA A O 1
ATOM 1423 N N . GLN A 1 198 ? 38.308 -11.248 2.890 1.00 57.38 198 GLN A N 1
ATOM 1424 C CA . GLN A 1 198 ? 38.435 -9.958 2.249 1.00 57.38 198 GLN A CA 1
ATOM 1425 C C . GLN 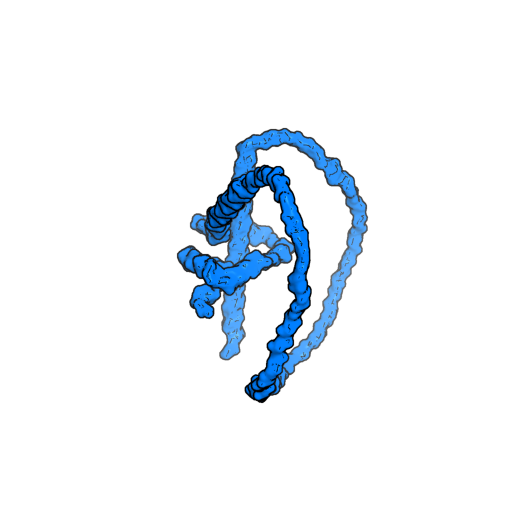A 1 198 ? 39.147 -9.075 3.273 1.00 57.38 198 GLN A C 1
ATOM 1427 O O . GLN A 1 198 ? 38.768 -9.113 4.450 1.00 57.38 198 GLN A O 1
ATOM 1432 N N . PRO A 1 199 ? 40.201 -8.344 2.872 1.00 54.84 199 PRO A N 1
ATOM 1433 C CA . PRO A 1 199 ? 40.760 -7.327 3.740 1.00 54.84 199 PRO A CA 1
ATOM 1434 C C . PRO A 1 199 ? 39.584 -6.471 4.201 1.00 54.84 199 PRO A C 1
ATOM 1436 O O . PRO A 1 199 ? 38.726 -6.145 3.381 1.00 54.84 199 PRO A O 1
ATOM 1439 N N . GLU A 1 200 ? 39.505 -6.174 5.496 1.00 57.88 200 GLU A N 1
ATOM 1440 C CA . GLU A 1 200 ? 38.598 -5.152 6.005 1.00 57.88 200 GLU A CA 1
ATOM 1441 C C . GLU A 1 200 ? 39.023 -3.832 5.345 1.00 57.88 200 GLU A C 1
ATOM 1443 O O . GLU A 1 200 ? 39.844 -3.086 5.868 1.00 57.88 200 GLU A O 1
ATOM 1448 N N . GLU A 1 201 ? 38.572 -3.604 4.107 1.00 62.72 201 GLU A N 1
ATOM 1449 C CA . GLU A 1 201 ? 38.629 -2.310 3.458 1.00 62.72 201 GLU A CA 1
ATOM 1450 C C . GLU A 1 201 ? 37.812 -1.408 4.365 1.00 62.72 201 GLU A C 1
ATOM 1452 O O . GLU A 1 201 ? 36.598 -1.582 4.482 1.00 62.72 201 GLU A O 1
ATOM 1457 N N . ASP A 1 202 ? 38.504 -0.506 5.061 1.00 60.03 202 ASP A N 1
ATOM 1458 C CA . ASP A 1 202 ? 37.905 0.569 5.834 1.00 60.03 202 ASP A CA 1
ATOM 1459 C C . ASP A 1 202 ? 36.868 1.262 4.942 1.00 60.03 202 ASP A C 1
ATOM 1461 O O . ASP A 1 202 ? 37.195 2.076 4.074 1.00 60.03 202 ASP A O 1
ATOM 1465 N N . LEU A 1 203 ? 35.603 0.869 5.109 1.00 72.69 203 LEU A N 1
ATOM 1466 C CA . LEU A 1 203 ? 34.479 1.391 4.352 1.00 72.69 203 LEU A CA 1
ATOM 1467 C C . LEU A 1 203 ? 34.377 2.873 4.685 1.00 72.69 203 LEU A C 1
ATOM 1469 O O . LEU A 1 203 ? 33.869 3.257 5.740 1.00 72.69 203 LEU A O 1
ATOM 1473 N N . SER A 1 204 ? 34.895 3.705 3.780 1.00 84.31 204 SER A N 1
ATOM 1474 C CA . SER A 1 204 ? 34.792 5.154 3.887 1.00 84.31 204 SER A CA 1
ATOM 1475 C C . SER A 1 204 ? 33.326 5.537 4.137 1.00 84.31 204 SER A C 1
ATOM 1477 O O . SER A 1 204 ? 32.443 5.016 3.444 1.00 84.31 204 SER A O 1
ATOM 1479 N N . PRO A 1 205 ? 33.035 6.457 5.077 1.00 86.00 205 PRO A N 1
ATOM 1480 C CA . PRO A 1 205 ? 31.676 6.932 5.334 1.00 86.00 205 PRO A CA 1
ATOM 1481 C C . PRO A 1 205 ? 30.937 7.367 4.059 1.00 86.00 205 PRO A C 1
ATOM 1483 O O . PRO A 1 205 ? 29.743 7.116 3.914 1.00 86.00 205 PRO A O 1
ATOM 1486 N N . GLU A 1 206 ? 31.659 7.930 3.085 1.00 86.25 206 GLU A N 1
ATOM 1487 C CA . GLU A 1 206 ? 31.100 8.338 1.792 1.00 86.25 206 GLU A CA 1
ATOM 1488 C C . GLU A 1 206 ? 30.626 7.148 0.941 1.00 86.25 206 GLU A C 1
ATOM 1490 O O . GLU A 1 206 ? 29.602 7.241 0.259 1.00 86.25 206 GLU A O 1
ATOM 1495 N N . ALA A 1 207 ? 31.332 6.013 0.995 1.00 84.38 207 ALA A N 1
ATOM 1496 C CA . ALA A 1 207 ? 30.945 4.791 0.289 1.00 84.38 207 ALA A CA 1
ATOM 1497 C C . ALA A 1 207 ? 29.689 4.167 0.912 1.00 84.38 207 ALA A C 1
ATOM 1499 O O . ALA A 1 207 ? 28.814 3.683 0.193 1.00 84.38 207 ALA A O 1
ATOM 1500 N N . VAL A 1 208 ? 29.560 4.243 2.240 1.00 87.12 208 VAL A N 1
ATOM 1501 C CA . VAL A 1 208 ? 28.357 3.794 2.954 1.00 87.12 208 VAL A CA 1
ATOM 1502 C C . VAL A 1 208 ? 27.156 4.668 2.593 1.00 87.12 208 VAL A C 1
ATOM 1504 O O . VAL A 1 208 ? 26.089 4.137 2.287 1.00 87.12 208 VAL A O 1
ATOM 1507 N N . GLU A 1 209 ? 27.310 5.993 2.556 1.00 88.75 209 GLU A N 1
ATOM 1508 C CA . GLU A 1 209 ? 26.230 6.898 2.140 1.00 88.75 209 GLU A CA 1
ATOM 1509 C C . GLU A 1 209 ? 25.831 6.713 0.671 1.00 88.75 209 GLU A C 1
ATOM 1511 O O . GLU A 1 209 ? 24.645 6.785 0.335 1.00 88.75 209 GLU A O 1
ATOM 1516 N N . ALA A 1 210 ? 26.799 6.471 -0.216 1.00 86.62 210 ALA A N 1
ATOM 1517 C CA . ALA A 1 210 ? 26.525 6.152 -1.613 1.00 86.62 210 ALA A CA 1
ATOM 1518 C C . ALA A 1 210 ? 25.733 4.841 -1.733 1.00 86.62 210 ALA A C 1
ATOM 1520 O O . ALA A 1 210 ? 24.678 4.826 -2.363 1.00 86.62 210 ALA A O 1
ATOM 1521 N N . ALA A 1 211 ? 26.161 3.785 -1.036 1.00 86.06 211 ALA A N 1
ATOM 1522 C CA . ALA A 1 211 ? 25.451 2.509 -1.011 1.00 86.06 211 ALA A CA 1
ATOM 1523 C C . ALA A 1 211 ? 24.031 2.643 -0.432 1.00 86.06 211 ALA A C 1
ATOM 1525 O O . ALA A 1 211 ? 23.088 2.054 -0.954 1.00 86.06 211 ALA A O 1
ATOM 1526 N N . GLN A 1 212 ? 23.839 3.455 0.611 1.00 91.06 212 GLN A N 1
ATOM 1527 C CA . GLN A 1 212 ? 22.509 3.731 1.164 1.00 91.06 212 GLN A CA 1
ATOM 1528 C C . GLN A 1 212 ? 21.605 4.465 0.168 1.00 91.06 212 GLN A C 1
ATOM 1530 O O . GLN A 1 212 ? 20.420 4.136 0.063 1.00 91.06 212 GLN A O 1
ATOM 1535 N N . ARG A 1 213 ? 22.148 5.427 -0.589 1.00 90.00 213 ARG A N 1
ATOM 1536 C CA . ARG A 1 213 ? 21.416 6.106 -1.669 1.00 90.00 213 ARG A CA 1
ATOM 1537 C C . ARG A 1 213 ? 21.022 5.135 -2.778 1.00 90.00 213 ARG A C 1
ATOM 1539 O O . ARG A 1 213 ? 19.875 5.175 -3.222 1.00 90.00 213 ARG A O 1
ATOM 1546 N N . ASP A 1 214 ? 21.919 4.237 -3.163 1.00 85.88 214 ASP A N 1
ATOM 1547 C CA . ASP A 1 214 ? 21.650 3.233 -4.194 1.00 85.88 214 ASP A CA 1
ATOM 1548 C C . ASP A 1 214 ? 20.590 2.223 -3.740 1.00 85.88 214 ASP A C 1
ATOM 1550 O O . ASP A 1 214 ? 19.676 1.898 -4.498 1.00 85.88 214 ASP A O 1
ATOM 1554 N N . ILE A 1 215 ? 20.636 1.790 -2.478 1.00 86.50 215 ILE A N 1
ATOM 1555 C CA . ILE A 1 215 ? 19.608 0.924 -1.885 1.00 86.50 215 ILE A CA 1
ATOM 1556 C C . ILE A 1 215 ? 18.250 1.639 -1.853 1.00 86.50 215 ILE A C 1
ATOM 1558 O O . ILE A 1 215 ? 17.237 1.055 -2.243 1.00 86.50 215 ILE A O 1
ATOM 1562 N N . ALA A 1 216 ? 18.205 2.906 -1.434 1.00 86.38 216 ALA A N 1
ATOM 1563 C CA . ALA A 1 216 ? 16.967 3.687 -1.420 1.00 86.38 216 ALA A CA 1
ATOM 1564 C C . ALA A 1 216 ? 16.370 3.844 -2.829 1.00 86.38 216 ALA A C 1
ATOM 1566 O O . ALA A 1 216 ? 15.153 3.741 -3.004 1.00 86.38 216 ALA A O 1
ATOM 1567 N N . LEU A 1 217 ? 17.225 4.039 -3.835 1.00 90.38 217 LEU A N 1
ATOM 1568 C CA . LEU A 1 217 ? 16.832 4.102 -5.240 1.00 90.38 217 LEU A CA 1
ATOM 1569 C C . LEU A 1 217 ? 16.346 2.743 -5.766 1.00 90.38 217 LEU A C 1
ATOM 1571 O O . LEU A 1 217 ? 15.367 2.681 -6.504 1.00 90.38 217 LEU A O 1
ATOM 1575 N N . ALA A 1 218 ? 16.965 1.638 -5.356 1.00 86.12 218 ALA A N 1
ATOM 1576 C CA . ALA A 1 218 ? 16.492 0.306 -5.719 1.00 86.12 218 ALA A CA 1
ATOM 1577 C C . ALA A 1 218 ? 15.080 0.037 -5.167 1.00 86.12 218 ALA A C 1
ATOM 1579 O O . ALA A 1 218 ? 14.212 -0.443 -5.898 1.00 86.12 218 ALA A O 1
ATOM 1580 N N . PHE A 1 219 ? 14.812 0.399 -3.908 1.00 90.31 219 PHE A N 1
ATOM 1581 C CA . PHE A 1 219 ? 13.483 0.225 -3.314 1.00 90.31 219 PHE A CA 1
ATOM 1582 C C . PHE A 1 219 ? 12.411 1.095 -3.974 1.00 90.31 219 PHE A C 1
ATOM 1584 O O . PHE A 1 219 ? 11.290 0.618 -4.168 1.00 90.31 219 PHE A O 1
ATOM 1591 N N . SER A 1 220 ? 12.731 2.336 -4.359 1.00 88.31 220 SER A N 1
ATOM 1592 C CA . SER A 1 220 ? 11.765 3.187 -5.064 1.00 88.31 220 SER A CA 1
ATOM 1593 C C . SER A 1 220 ? 11.405 2.620 -6.440 1.00 88.31 220 SER A C 1
ATOM 1595 O O . SER A 1 220 ? 10.225 2.590 -6.790 1.00 88.31 220 SER A O 1
ATOM 1597 N N . LEU A 1 221 ? 12.382 2.073 -7.170 1.00 87.56 221 LEU A N 1
ATOM 1598 C CA . LEU A 1 221 ? 12.150 1.411 -8.457 1.00 87.56 221 LEU A CA 1
ATOM 1599 C C . LEU A 1 221 ? 11.288 0.149 -8.324 1.00 87.56 221 LEU A C 1
ATOM 1601 O O . LEU A 1 221 ? 10.402 -0.082 -9.149 1.00 87.56 221 LEU A O 1
ATOM 1605 N N . VAL A 1 222 ? 11.515 -0.666 -7.289 1.00 87.50 222 VAL A N 1
ATOM 1606 C CA . VAL A 1 222 ? 10.702 -1.869 -7.038 1.00 87.50 222 VAL A CA 1
ATOM 1607 C C . VAL A 1 222 ? 9.260 -1.494 -6.705 1.00 87.50 222 VAL A C 1
ATOM 1609 O O . VAL A 1 222 ? 8.337 -2.085 -7.268 1.00 87.50 222 VAL A O 1
ATOM 1612 N N . ALA A 1 223 ? 9.053 -0.499 -5.839 1.00 83.44 223 ALA A N 1
ATOM 1613 C CA . ALA A 1 223 ? 7.714 -0.028 -5.492 1.00 83.44 223 ALA A CA 1
ATOM 1614 C C . ALA A 1 223 ? 6.961 0.481 -6.732 1.00 83.44 223 ALA A C 1
ATOM 1616 O O . ALA A 1 223 ? 5.804 0.134 -6.956 1.00 83.44 223 ALA A O 1
ATOM 1617 N N . GLU A 1 224 ? 7.637 1.237 -7.594 1.00 85.19 224 GLU A N 1
ATOM 1618 C CA . GLU A 1 224 ? 7.057 1.754 -8.832 1.00 85.19 224 GLU A CA 1
ATOM 1619 C C . GLU A 1 224 ? 6.692 0.640 -9.830 1.00 85.19 224 GLU A C 1
ATOM 1621 O O . GLU A 1 224 ? 5.646 0.689 -10.488 1.00 85.19 224 GLU A O 1
ATOM 1626 N N . ALA A 1 225 ? 7.534 -0.391 -9.933 1.00 82.12 225 ALA A N 1
ATOM 1627 C CA . ALA A 1 225 ? 7.258 -1.560 -10.760 1.00 82.12 225 ALA A CA 1
ATOM 1628 C C . ALA A 1 225 ? 6.018 -2.324 -10.268 1.00 82.12 225 ALA A C 1
ATOM 1630 O O . ALA A 1 225 ? 5.191 -2.732 -11.086 1.00 82.12 225 ALA A O 1
ATOM 1631 N N . GLN A 1 226 ? 5.855 -2.470 -8.950 1.00 83.94 226 GLN A N 1
ATOM 1632 C CA . GLN A 1 226 ? 4.683 -3.118 -8.355 1.00 83.94 226 GLN A CA 1
ATOM 1633 C C . GLN A 1 226 ? 3.395 -2.339 -8.635 1.00 83.94 226 GLN A C 1
ATOM 1635 O O . GLN A 1 226 ? 2.410 -2.939 -9.068 1.00 83.94 226 GLN A O 1
ATOM 1640 N N . THR A 1 227 ? 3.413 -1.012 -8.493 1.00 80.50 227 THR A N 1
ATOM 1641 C CA . THR A 1 227 ? 2.246 -0.172 -8.803 1.00 80.50 227 THR A CA 1
ATOM 1642 C C . THR A 1 227 ? 1.837 -0.300 -10.270 1.00 80.50 227 THR A C 1
ATOM 1644 O O . THR A 1 227 ? 0.665 -0.527 -10.570 1.00 80.50 227 THR A O 1
ATOM 1647 N N . ARG A 1 228 ? 2.798 -0.255 -11.206 1.00 82.06 228 ARG A N 1
ATOM 1648 C CA . ARG A 1 228 ? 2.490 -0.446 -12.635 1.00 82.06 228 ARG A CA 1
ATOM 1649 C C . ARG A 1 228 ? 1.955 -1.832 -12.955 1.00 82.06 228 ARG A C 1
ATOM 1651 O O . ARG A 1 228 ? 1.087 -1.952 -13.817 1.00 82.06 228 ARG A O 1
ATOM 1658 N N . ALA A 1 229 ? 2.483 -2.868 -12.308 1.00 80.31 229 ALA A N 1
ATOM 1659 C CA . ALA A 1 229 ? 1.974 -4.221 -12.482 1.00 80.31 229 ALA A CA 1
ATOM 1660 C C . ALA A 1 229 ? 0.510 -4.312 -12.024 1.00 80.31 229 ALA A C 1
ATOM 1662 O O . ALA A 1 229 ? -0.316 -4.859 -12.756 1.00 80.31 229 ALA A O 1
ATOM 1663 N N . GLY A 1 230 ? 0.173 -3.700 -10.884 1.00 81.69 230 GLY A N 1
ATOM 1664 C CA . GLY A 1 230 ? -1.204 -3.593 -10.395 1.00 81.69 230 GLY A CA 1
ATOM 1665 C C . GLY A 1 230 ? -2.131 -2.886 -11.389 1.00 81.69 230 GLY A C 1
ATOM 1666 O O . GLY A 1 230 ? -3.167 -3.435 -11.767 1.00 81.69 230 GLY A O 1
ATOM 1667 N N . ASP A 1 231 ? -1.727 -1.723 -11.901 1.00 81.88 231 ASP A N 1
ATOM 1668 C CA . ASP A 1 231 ? -2.519 -0.959 -12.876 1.00 81.88 231 ASP A CA 1
ATOM 1669 C C . ASP A 1 231 ? -2.712 -1.707 -14.208 1.00 81.88 231 ASP A C 1
ATOM 1671 O O . ASP A 1 231 ? -3.797 -1.690 -14.801 1.00 81.88 231 ASP A O 1
ATOM 1675 N N . ALA A 1 232 ? -1.677 -2.399 -14.689 1.00 78.62 232 ALA A N 1
ATOM 1676 C CA . ALA A 1 232 ? -1.750 -3.205 -15.907 1.00 78.62 232 ALA A CA 1
ATOM 1677 C C . ALA A 1 232 ? -2.701 -4.402 -15.748 1.00 78.62 232 ALA A C 1
ATOM 1679 O O . ALA A 1 232 ? -3.471 -4.711 -16.659 1.00 78.62 232 ALA A O 1
ATOM 1680 N N . ILE A 1 233 ? -2.683 -5.065 -14.589 1.00 76.94 233 ILE A N 1
ATOM 1681 C CA . ILE A 1 233 ? -3.630 -6.142 -14.279 1.00 76.94 233 ILE A CA 1
ATOM 1682 C C . ILE A 1 233 ? -5.050 -5.577 -14.214 1.00 76.94 233 ILE A C 1
ATOM 1684 O O . ILE A 1 233 ? -5.953 -6.143 -14.828 1.00 76.94 233 ILE A O 1
ATOM 1688 N N . ARG A 1 234 ? -5.246 -4.429 -13.558 1.00 73.69 234 ARG A N 1
ATOM 1689 C CA . ARG A 1 234 ? -6.563 -3.801 -13.398 1.00 73.69 234 ARG A CA 1
ATOM 1690 C C . ARG A 1 234 ? -7.176 -3.367 -14.726 1.00 73.69 234 ARG A C 1
ATOM 1692 O O . ARG A 1 234 ? -8.337 -3.661 -14.987 1.00 73.69 234 ARG A O 1
ATOM 1699 N N . THR A 1 235 ? -6.403 -2.714 -15.590 1.00 82.38 235 THR A N 1
ATOM 1700 C CA . THR A 1 235 ? -6.869 -2.314 -16.932 1.00 82.38 235 THR A CA 1
ATOM 1701 C C . THR A 1 235 ? -7.259 -3.519 -17.786 1.00 82.38 235 THR A C 1
ATOM 1703 O O . THR A 1 235 ? -8.250 -3.466 -18.514 1.00 82.38 235 THR A O 1
ATOM 1706 N N . ARG A 1 236 ? -6.529 -4.633 -17.663 1.00 76.44 236 ARG A N 1
ATOM 1707 C CA . ARG A 1 236 ? -6.844 -5.878 -18.373 1.00 76.44 236 ARG A CA 1
ATOM 1708 C C . ARG A 1 236 ? -8.042 -6.617 -17.772 1.00 76.44 236 ARG A C 1
ATOM 1710 O O . ARG A 1 236 ? -8.820 -7.198 -18.515 1.00 76.44 236 ARG A O 1
ATOM 1717 N N . ALA A 1 237 ? -8.210 -6.584 -16.454 1.00 76.06 237 ALA A N 1
ATOM 1718 C CA . ALA A 1 237 ? -9.369 -7.162 -15.778 1.00 76.06 237 ALA A CA 1
ATOM 1719 C C . ALA A 1 237 ? -10.653 -6.375 -16.088 1.00 76.06 237 ALA A C 1
ATOM 1721 O O . ALA A 1 237 ? -11.684 -6.979 -16.374 1.00 76.06 237 ALA A O 1
ATOM 1722 N N . GLY A 1 238 ? -10.576 -5.040 -16.117 1.00 76.50 238 GLY A N 1
ATOM 1723 C CA . GLY A 1 238 ? -11.693 -4.170 -16.489 1.00 76.50 238 GLY A CA 1
ATOM 1724 C C . GLY A 1 238 ? -12.184 -4.419 -17.916 1.00 76.50 238 GLY A C 1
ATOM 1725 O O . GLY A 1 238 ? -13.383 -4.581 -18.123 1.00 76.50 238 GLY A O 1
ATOM 1726 N N . SER A 1 239 ? -11.270 -4.553 -18.884 1.00 71.69 239 SER A N 1
ATOM 1727 C CA . SER A 1 239 ? -11.654 -4.842 -20.274 1.00 71.69 239 SER A CA 1
ATOM 1728 C C . SER A 1 239 ? -12.257 -6.238 -20.454 1.00 71.69 239 SER A C 1
ATOM 1730 O O . SER A 1 239 ? -13.174 -6.417 -21.255 1.00 71.69 239 SER A O 1
ATOM 1732 N N . VAL A 1 240 ? -11.792 -7.228 -19.686 1.00 74.75 240 VAL A N 1
ATOM 1733 C CA . VAL A 1 240 ? -12.394 -8.570 -19.672 1.00 74.75 240 VAL A CA 1
ATOM 1734 C C . VAL A 1 240 ? -13.800 -8.530 -19.068 1.00 74.75 240 VAL A C 1
ATOM 1736 O O . VAL A 1 240 ? -14.706 -9.128 -19.644 1.00 74.75 240 VAL A O 1
ATOM 1739 N N . SER A 1 241 ? -14.009 -7.794 -17.972 1.00 72.75 241 SER A N 1
ATOM 1740 C CA . SER A 1 241 ? -15.330 -7.658 -17.343 1.00 72.75 241 SER A CA 1
ATOM 1741 C C . SER A 1 241 ? -16.338 -6.970 -18.270 1.00 72.75 241 SER A C 1
ATOM 1743 O O . SER A 1 241 ? -17.442 -7.473 -18.452 1.00 72.75 241 SER A O 1
ATOM 1745 N N . GLU A 1 242 ? -15.934 -5.889 -18.944 1.00 73.31 242 GLU A N 1
ATOM 1746 C CA . GLU A 1 242 ? -16.781 -5.172 -19.910 1.00 73.31 242 GLU A CA 1
ATOM 1747 C C . GLU A 1 242 ? -17.157 -6.049 -21.119 1.00 73.31 242 GLU A C 1
ATOM 1749 O O . GLU A 1 242 ? -18.275 -5.986 -21.631 1.00 73.31 242 GLU A O 1
ATOM 1754 N N . THR A 1 243 ? -16.249 -6.933 -21.547 1.00 76.31 243 THR A N 1
ATOM 1755 C CA . THR A 1 243 ? -16.519 -7.893 -22.629 1.00 76.31 243 THR A CA 1
ATOM 1756 C C . THR A 1 243 ? -17.529 -8.969 -22.203 1.00 76.31 243 THR A C 1
ATOM 1758 O O . THR A 1 243 ? -18.349 -9.405 -23.015 1.00 76.31 243 THR A O 1
ATOM 1761 N N . ILE A 1 244 ? -17.494 -9.406 -20.940 1.00 75.56 244 ILE A N 1
ATOM 1762 C CA . ILE A 1 244 ? -18.432 -10.404 -20.402 1.00 75.56 244 ILE A CA 1
ATOM 1763 C C . ILE A 1 244 ? -19.847 -9.814 -20.309 1.00 75.56 244 ILE A C 1
ATOM 1765 O O . ILE A 1 244 ? -20.795 -10.456 -20.764 1.00 75.56 244 ILE A O 1
ATOM 1769 N N . ASP A 1 245 ? -19.984 -8.573 -19.836 1.00 73.56 245 ASP A N 1
ATOM 1770 C CA . ASP A 1 245 ? -21.284 -7.890 -19.744 1.00 73.56 245 ASP A CA 1
ATOM 1771 C C . ASP A 1 245 ? -21.922 -7.633 -21.120 1.00 73.56 245 ASP A C 1
ATOM 1773 O O . ASP A 1 245 ? -23.142 -7.678 -21.259 1.00 73.56 245 ASP A O 1
ATOM 1777 N N . GLN A 1 246 ? -21.121 -7.418 -22.169 1.00 74.50 246 GLN A N 1
ATOM 1778 C CA . GLN A 1 246 ? -21.637 -7.240 -23.534 1.00 74.50 246 GLN A CA 1
ATOM 1779 C C . GLN A 1 246 ? -22.041 -8.551 -24.227 1.00 74.50 246 GLN A C 1
ATOM 1781 O O . GLN A 1 246 ? -22.793 -8.517 -25.203 1.00 74.50 246 GLN A O 1
ATOM 1786 N N . THR A 1 247 ? -21.531 -9.703 -23.781 1.00 76.19 247 THR A N 1
ATOM 1787 C CA . THR A 1 247 ? -21.731 -10.995 -24.466 1.00 76.19 247 THR A CA 1
ATOM 1788 C C . THR A 1 247 ? -22.791 -11.886 -23.825 1.00 76.19 247 THR A C 1
ATOM 1790 O O . THR A 1 247 ? -23.242 -12.836 -24.469 1.00 76.19 247 THR A O 1
ATOM 1793 N N . LEU A 1 248 ? -23.236 -11.576 -22.605 1.00 67.88 248 LEU A N 1
ATOM 1794 C CA . LEU A 1 248 ? -24.328 -12.277 -21.931 1.00 67.88 248 LEU A CA 1
ATOM 1795 C C . LEU A 1 248 ? -25.634 -11.468 -22.045 1.00 67.88 248 LEU A C 1
ATOM 1797 O O . LEU A 1 248 ? -25.789 -10.467 -21.350 1.00 67.88 248 LEU A O 1
ATOM 1801 N N . PRO A 1 249 ? -26.588 -11.872 -22.907 1.00 64.31 249 PRO A N 1
ATOM 1802 C CA . PRO A 1 249 ? -27.913 -11.267 -22.918 1.00 64.31 249 PRO A CA 1
ATOM 1803 C C . PRO A 1 249 ? -28.666 -11.704 -21.655 1.00 64.31 249 PRO A C 1
ATOM 1805 O O . PRO A 1 249 ? -28.965 -12.889 -21.491 1.00 64.31 249 PRO A O 1
ATOM 1808 N N . PHE A 1 250 ? -28.935 -10.746 -20.767 1.00 59.16 250 PHE A N 1
ATOM 1809 C CA . PHE A 1 250 ? -29.941 -10.884 -19.713 1.00 59.16 250 PHE A CA 1
ATOM 1810 C C . PHE A 1 250 ? -31.355 -10.799 -20.297 1.00 59.16 250 PHE A C 1
ATOM 1812 O O . PHE A 1 250 ? -31.564 -9.990 -21.233 1.00 59.16 250 PHE A O 1
#

Sequence (250 aa):
MTTDCLRLDDYLDGRLTEPDAEAFETHTLTCTDCDAALDAANGLDLSPLREVACPPAVLDAALHAARRAPDRAPVASARRYRFRLPLVALALAAVAVLAFGLARVLASGAPAPVVAEQILTPPIAPPGEALTPEPEAPPLADTPEPAEAPELVAPSPPLPEPTAPRRAPAAPSPVPAVAPAPEPADAPQDAIAQRDAQPEEDLSPEAVEAAQRDIALAFSLVAEAQTRAGDAIRTRAGSVSETIDQTLPF

Radius of gyration: 37.74 Å; chains: 1; bounding box: 82×53×111 Å

Secondary structure (DSSP, 8-state):
--GGGGGHHHHHTT-S-HHHHHHHHHHHTT-HHHHHHHHHHHT---GGGGGS---HHHHHHHHHHHHHS------SHHHHHHHHHHHHHHHHHHHHHHHHHHHHHHHHT--------------------------------------------PPPPPPPPP----PPPPPPPPPP--PPPPP-----GGGGS-----------HHHHHHHHHHHHHHHHHHHHHHHHHHHHHHHHHHHHHHHHHHHS--

pLDDT: mean 70.05, std 16.21, range [37.94, 95.94]

Foldseek 3Di:
DDPLLVCLVVLVLVVDDPVNNVVSVVVLVPDVVSVVVVVVVVPDPCVVVVPPDDDVVNVVVLCVVPVPDPDPDQPDPVVVVVVVVVVVVVVVVVVVVVVVVVVVVVVVPPDDPPPPPDDDDDDDDDDDDDDDDDDDDDDDDDDDDDDDDDDDDDDDDDDDDDDDDDDDDDDDDDDPDDDDDPDPDPDPPCPVVPPPPDPPPVCPPVNVVVVVVVVVVVVVVVSSSVSVVSVVVVVVVVVVVVVVVVPDDD